Protein AF-A0A350M390-F1 (afdb_monomer)

Sequence (337 aa):
MNNKIIISNNMRAKDKMSFFAMHQIYHKIKAYKPDVDVQFHINWGHNTMGGSNVKDTEYYEAQSEENKKWSALIQEHFGHCLTDYNRDFLKNYVKKAYGYDDDGKFQTYDAIYMILLPHYLRRVLMEEYYLIYDNDILINCDFHEITDAALQHIPVLISEPANAACDKVLHPGLFSIYPNGKDIYLERNPNGVGFNGGFQGIDLAIYDDFLSTDRFVKLLGLFDYRGTFDENGNEIWGDQRFLIETQQQSFFGLMNVMRSRLTPHILSPMDYFVVPNFGKIDHPKHGKLDREDGVDGWGLALKSKITHFIGHTQGKGKPQIFQERMNMYLKEHGFLE

Nearest PDB structures (foldseek):
  8rf9-assembly1_A  TM=5.006E-01  e=6.943E-01  Agrobacterium tumefaciens
  8rf0-assembly1_A  TM=4.300E-01  e=4.350E-01  Agrobacterium tumefaciens
  3wrw-assembly2_D  TM=3.251E-01  e=6.549E-01  Solanum lycopersicum
  3wrx-assembly2_B  TM=3.421E-01  e=1.988E+00  Solanum lycopersicum
  3p0j-assembly3_C  TM=3.839E-01  e=4.008E+00  Leishmania major

Radius of gyration: 19.48 Å; Cα contacts (8 Å, |Δi|>4): 543; chains: 1; bounding box: 48×44×45 Å

Mean predicted aligned error: 5.86 Å

Solvent-accessible surface area (backbone atoms only — not comparable to full-atom values): 18602 Å² total; per-residue (Å²): 129,62,56,55,44,42,35,40,43,70,39,65,53,63,25,65,49,44,40,51,32,53,49,56,54,50,52,37,47,40,73,75,41,69,83,50,44,66,38,40,44,36,31,46,41,77,83,73,84,62,103,62,94,70,63,92,69,58,67,77,73,65,51,53,73,66,36,52,52,27,36,49,50,40,47,72,76,35,50,91,37,49,46,84,42,41,67,65,57,54,52,48,46,44,32,74,77,50,73,49,78,65,89,64,42,63,73,44,27,63,62,52,54,62,56,50,49,54,45,45,36,30,74,74,69,60,44,59,40,36,34,37,59,47,54,61,49,48,75,72,57,72,53,58,74,60,49,56,30,49,43,67,49,31,1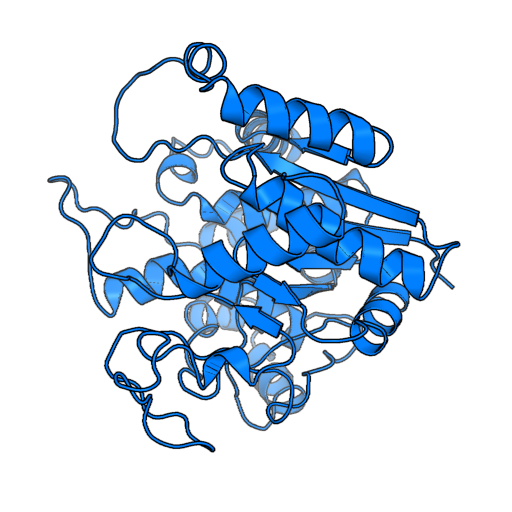9,33,39,31,32,17,79,73,39,45,62,50,19,45,68,40,46,70,59,52,34,69,76,32,78,63,35,62,60,43,32,41,72,70,36,72,82,56,69,8,30,47,63,53,43,32,34,42,31,36,58,54,42,64,79,37,71,50,54,74,37,34,53,50,58,59,68,64,60,71,48,63,44,60,43,50,99,84,68,48,76,53,66,64,70,67,29,52,54,51,72,25,39,58,21,6,49,53,46,45,35,37,51,51,46,29,93,42,80,50,47,67,46,56,70,86,47,27,30,40,53,64,49,73,86,79,56,55,39,87,89,77,43,68,56,48,62,81,65,84,49,76,32,42,61,67,31,66,65,20,35,42,25,51,77,46,50,78,55,93,57,103,62,78,59,66,66,57,55,50,51,52,50,52,53,36,35,78,73,68,79,42,135

Secondary structure (DSSP, 8-state):
---EEEEEEEES-SSHHHHHHHHHHHHHHHHH-TT-EEEEEEEE-----S-----TTSTTTT--HHHHHHHHHHHHHHTTTEEEE-HHHHHHHHHHHH----TTHHHH-GGGHHHHHHHHHHHTS---EEEEE-TTEEE-S--HHHHHHHHTT--EEEE-TT-TTTT-TTHHHHHHH-TTHHHHHHHH-TT---EEEEEEEEEGGGGGGG-SHHHHHHHHTTS----SB-TTSPBP-THHHHHHHTHHHHHHHHHHHHH-SS--EE--TTTSB-----SS-EETTTEE--TTSSSTT-TTGGGSSEEE-----SSSS--HHHHHHHHHHHHHTTS--

pLDDT: mean 87.7, std 15.2, range [31.83, 98.56]

Foldseek 3Di:
DQQEAEAEDEAQALALLVLLQVCQVVCLLCVQPVRRHYAYEYEHEHDPPDPDPPPPPCVVVPDDVRSVLSNVVCCVPCVVRYDYHYPVNLQVVCCVQQVDHCVCLCVQAVCVVVVSSLLCCCQPVVDFKHKAAASLKDQQDSCPVVSVCSSVLAKAFFFAQQCLCLQPLLVVLVCVVVVCLVVLLCVLVVVSTATDPRTMMAGSQLCVQCSHNVNVVSVVVSADSHHQADPVRHGNDDPVNSSRPRHSSNSRRSSSSRPHPHRHDYPDNQAGHEHAPQPFTARPPPGDQDCVPVQRSCVVLVSHSMRHQHYPDVDDDGGPVSVVVSQVVCVVVPNHD

Structure (mmCIF, N/CA/C/O backbone):
data_AF-A0A350M390-F1
#
_entry.id   AF-A0A350M390-F1
#
loop_
_atom_site.group_PDB
_atom_site.id
_atom_site.type_symbol
_atom_site.label_atom_id
_atom_site.label_alt_id
_atom_site.label_comp_id
_atom_s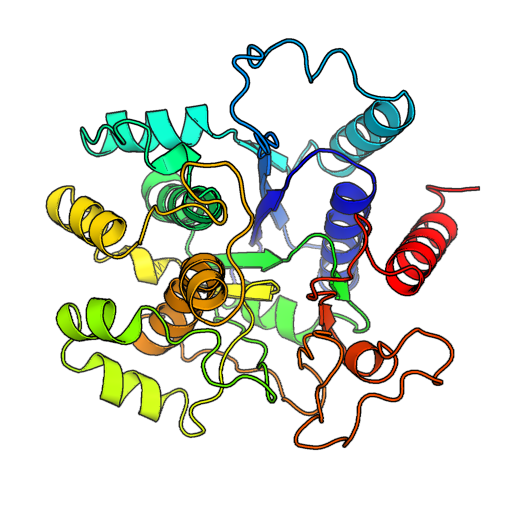ite.label_asym_id
_atom_site.label_entity_id
_atom_site.label_seq_id
_atom_site.pdbx_PDB_ins_code
_atom_site.Cartn_x
_atom_site.Cartn_y
_atom_site.Cartn_z
_atom_site.occupancy
_atom_site.B_iso_or_equiv
_atom_site.auth_seq_id
_atom_site.auth_comp_id
_atom_site.auth_asym_id
_atom_site.auth_atom_id
_atom_site.pdbx_PDB_model_num
ATOM 1 N N . MET A 1 1 ? -8.533 -19.760 12.288 1.00 59.09 1 MET A N 1
ATOM 2 C CA . MET A 1 1 ? -8.448 -18.669 11.294 1.00 59.09 1 MET A CA 1
ATOM 3 C C . MET A 1 1 ? -7.729 -17.516 11.952 1.00 59.09 1 MET A C 1
ATOM 5 O O . MET A 1 1 ? -7.923 -17.336 13.151 1.00 59.09 1 MET A O 1
ATOM 9 N N . ASN A 1 2 ? -6.876 -16.805 11.215 1.00 75.19 2 ASN A N 1
ATOM 10 C CA . ASN A 1 2 ? -6.273 -15.594 11.753 1.00 75.19 2 ASN A CA 1
ATOM 11 C C . ASN A 1 2 ? -7.390 -14.561 11.954 1.00 75.19 2 ASN A C 1
ATOM 13 O O . ASN A 1 2 ? -8.275 -14.461 11.108 1.00 75.19 2 ASN A O 1
ATOM 17 N N . ASN A 1 3 ? -7.404 -13.869 13.089 1.00 91.62 3 ASN A N 1
ATOM 18 C CA . ASN A 1 3 ? -8.472 -12.920 13.431 1.00 91.62 3 ASN A CA 1
ATOM 19 C C . ASN A 1 3 ? -7.950 -11.479 13.473 1.00 91.62 3 ASN A C 1
ATOM 21 O O . ASN A 1 3 ? -8.468 -10.645 14.207 1.00 91.62 3 ASN A O 1
ATOM 25 N N . LYS A 1 4 ? -6.873 -11.217 12.729 1.00 97.12 4 LYS A N 1
AT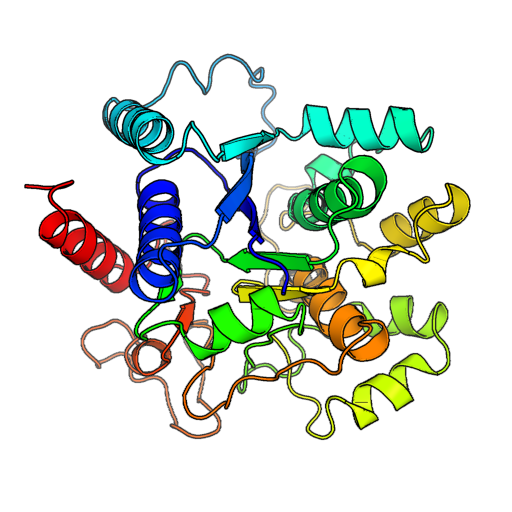OM 26 C CA . LYS A 1 4 ? -6.148 -9.953 12.728 1.00 97.12 4 LYS A CA 1
ATOM 27 C C . LYS A 1 4 ? -5.875 -9.514 11.294 1.00 97.12 4 LYS A C 1
ATOM 29 O O . LYS A 1 4 ? -5.435 -10.329 10.486 1.00 97.12 4 LYS A O 1
ATOM 34 N N . ILE A 1 5 ? -6.105 -8.240 10.997 1.00 98.19 5 ILE A N 1
ATOM 35 C CA . ILE A 1 5 ? -5.723 -7.591 9.742 1.00 98.19 5 ILE A CA 1
ATOM 36 C C . ILE A 1 5 ? -4.746 -6.466 10.067 1.00 98.19 5 ILE A C 1
ATOM 38 O O . ILE A 1 5 ? -5.083 -5.517 10.774 1.00 98.19 5 ILE A O 1
ATOM 42 N N . ILE A 1 6 ? -3.538 -6.577 9.517 1.00 98.50 6 ILE A N 1
ATOM 43 C CA . ILE A 1 6 ? -2.532 -5.520 9.565 1.00 98.50 6 ILE A CA 1
ATOM 44 C C . ILE A 1 6 ? -2.732 -4.606 8.362 1.00 98.50 6 ILE A C 1
ATOM 46 O O . ILE A 1 6 ? -2.796 -5.062 7.220 1.00 98.50 6 ILE A O 1
ATOM 50 N N . ILE A 1 7 ? -2.802 -3.308 8.617 1.00 98.06 7 ILE A N 1
ATOM 51 C CA . ILE A 1 7 ? -2.875 -2.269 7.601 1.00 98.06 7 ILE A CA 1
ATOM 52 C C . ILE A 1 7 ? -1.653 -1.376 7.779 1.00 98.06 7 ILE A C 1
ATOM 54 O O . ILE A 1 7 ? -1.407 -0.872 8.872 1.00 98.06 7 ILE A O 1
ATOM 58 N N . SER A 1 8 ? -0.872 -1.170 6.722 1.00 96.25 8 SER A N 1
ATOM 59 C CA . SER A 1 8 ? 0.342 -0.358 6.803 1.00 96.25 8 SER A CA 1
ATOM 60 C C . SER A 1 8 ? 0.509 0.521 5.578 1.00 96.25 8 SER A C 1
ATOM 62 O O . SER A 1 8 ? 0.282 0.081 4.453 1.00 96.25 8 SER A O 1
ATOM 64 N N . ASN A 1 9 ? 0.896 1.778 5.799 1.00 91.25 9 ASN A N 1
ATOM 65 C CA . ASN A 1 9 ? 1.223 2.701 4.721 1.00 91.25 9 ASN A CA 1
ATOM 66 C C . ASN A 1 9 ? 2.199 3.801 5.187 1.00 91.25 9 ASN A C 1
ATOM 68 O O . ASN A 1 9 ? 2.434 3.985 6.384 1.00 91.25 9 ASN A O 1
ATOM 72 N N . ASN A 1 10 ? 2.752 4.543 4.230 1.00 90.19 10 ASN A N 1
ATOM 73 C CA . ASN A 1 10 ? 3.442 5.808 4.441 1.00 90.19 10 ASN A CA 1
ATOM 74 C C . ASN A 1 10 ? 2.466 6.965 4.160 1.00 90.19 10 ASN A C 1
ATOM 76 O O . ASN A 1 10 ? 2.087 7.199 3.014 1.00 90.19 10 ASN A O 1
ATOM 80 N N . MET A 1 11 ? 2.044 7.685 5.199 1.00 88.88 11 MET A N 1
ATOM 81 C CA . MET A 1 11 ? 1.113 8.812 5.091 1.00 88.88 11 MET A CA 1
ATOM 82 C C . MET A 1 11 ? 1.832 10.126 5.376 1.00 88.88 11 MET A C 1
ATOM 84 O O . MET A 1 11 ? 2.630 10.215 6.299 1.00 88.88 11 MET A O 1
ATOM 88 N N . ARG A 1 12 ? 1.526 11.184 4.621 1.00 81.88 12 ARG A N 1
ATOM 89 C CA . ARG A 1 12 ? 2.238 12.471 4.746 1.00 81.88 12 ARG A CA 1
ATOM 90 C C . ARG A 1 12 ? 2.016 13.169 6.092 1.00 81.88 12 ARG A C 1
ATOM 92 O O . ARG A 1 12 ? 2.913 13.815 6.619 1.00 81.88 12 ARG A O 1
ATOM 99 N N . ALA A 1 13 ? 0.801 13.100 6.624 1.00 86.00 13 ALA A N 1
ATOM 100 C CA . ALA A 1 13 ? 0.437 13.780 7.861 1.00 86.00 13 ALA A CA 1
ATOM 101 C C . ALA A 1 13 ? -0.813 13.161 8.489 1.00 86.00 13 ALA A C 1
ATOM 103 O O . ALA A 1 13 ? -1.636 12.556 7.797 1.00 86.00 13 ALA A O 1
ATOM 104 N N . LYS A 1 14 ? -0.979 13.384 9.796 1.00 90.50 14 LYS A N 1
ATOM 105 C CA . LYS A 1 14 ? -2.226 13.134 10.528 1.00 90.50 14 LYS A CA 1
ATOM 106 C C . LYS A 1 14 ? -3.249 14.230 10.195 1.00 90.50 14 LYS A C 1
ATOM 108 O O . LYS A 1 14 ? -3.461 15.150 10.977 1.00 90.50 14 LYS A O 1
ATOM 113 N N . ASP A 1 15 ? -3.820 14.161 8.999 1.00 90.19 15 ASP A N 1
ATOM 114 C CA . ASP A 1 15 ? -4.763 15.143 8.461 1.00 90.19 15 ASP A CA 1
ATOM 115 C C . ASP A 1 15 ? -6.140 14.523 8.160 1.00 90.19 15 ASP A C 1
ATOM 117 O O . ASP A 1 15 ? -6.401 13.345 8.421 1.00 90.19 15 ASP A O 1
ATOM 121 N N . LYS A 1 16 ? -7.035 15.340 7.600 1.00 92.62 16 LYS A N 1
ATOM 122 C CA . LYS A 1 16 ? -8.389 14.947 7.195 1.00 92.62 16 LYS A CA 1
ATOM 123 C C . LYS A 1 16 ? -8.425 13.734 6.274 1.00 92.62 16 LYS A C 1
ATOM 125 O O . LYS A 1 16 ? -9.294 12.879 6.416 1.00 92.62 16 LYS A O 1
ATOM 130 N N . MET A 1 17 ? -7.511 13.690 5.310 1.00 91.81 17 MET A N 1
ATOM 131 C CA . MET A 1 17 ? -7.476 12.670 4.271 1.00 91.81 17 MET A CA 1
ATOM 132 C C . MET A 1 17 ? -6.988 11.346 4.860 1.00 91.81 17 MET A C 1
ATOM 134 O O . MET A 1 17 ? -7.597 10.307 4.617 1.00 91.81 17 MET A O 1
ATOM 138 N N . SER A 1 18 ? -5.969 11.388 5.721 1.00 93.75 18 SER A N 1
ATOM 139 C CA . SER A 1 18 ? -5.522 10.222 6.489 1.00 93.75 18 SER A CA 1
ATOM 140 C C . SER A 1 18 ? -6.619 9.694 7.422 1.00 93.75 18 SER A C 1
ATOM 142 O O . SER A 1 18 ? -6.882 8.492 7.422 1.00 93.75 18 SER A O 1
ATOM 144 N N . PHE A 1 19 ? -7.325 10.574 8.149 1.00 96.69 19 PHE A N 1
ATOM 145 C CA . PHE A 1 19 ? -8.464 10.175 8.987 1.00 96.69 19 PHE A CA 1
ATOM 146 C C . PHE A 1 19 ? -9.575 9.517 8.162 1.00 96.69 19 PHE A C 1
ATOM 148 O O . PHE A 1 19 ? -10.009 8.416 8.491 1.00 96.69 19 PHE A O 1
ATOM 155 N N . PHE A 1 20 ? -10.005 10.162 7.071 1.00 97.38 20 PHE A N 1
ATOM 156 C CA . PHE A 1 20 ? -11.013 9.628 6.155 1.00 97.38 20 PHE A CA 1
ATOM 157 C C . PHE A 1 20 ? -10.647 8.221 5.679 1.00 97.38 20 PHE A C 1
ATOM 159 O O . PHE A 1 20 ? -11.457 7.296 5.776 1.00 97.38 20 PHE A O 1
ATOM 166 N N . ALA A 1 21 ? -9.413 8.055 5.207 1.00 96.31 21 ALA A N 1
ATOM 167 C CA . ALA A 1 21 ? -8.948 6.806 4.643 1.00 96.31 21 ALA A CA 1
ATOM 168 C C . ALA A 1 21 ? -8.923 5.691 5.713 1.00 96.31 21 ALA A C 1
ATOM 170 O O . ALA A 1 21 ? -9.447 4.602 5.472 1.00 96.31 21 ALA A O 1
ATOM 171 N N . MET A 1 22 ? -8.377 5.965 6.909 1.00 97.81 22 MET A N 1
ATOM 172 C CA . MET A 1 22 ? -8.389 5.033 8.053 1.00 97.81 22 MET A CA 1
ATOM 173 C C . MET A 1 22 ? -9.812 4.672 8.495 1.00 97.81 22 MET A C 1
ATOM 175 O O . MET A 1 22 ? -10.125 3.496 8.679 1.00 97.81 22 MET A O 1
ATOM 179 N N . HIS A 1 23 ? -10.699 5.661 8.603 1.00 98.06 23 HIS A N 1
ATOM 180 C CA . HIS A 1 23 ? -12.083 5.451 9.019 1.00 98.06 23 HIS A CA 1
ATOM 181 C C . HIS A 1 23 ? -12.853 4.583 8.024 1.00 98.06 23 HIS A C 1
ATOM 183 O O . HIS A 1 23 ? -13.513 3.626 8.421 1.00 98.06 23 HIS A O 1
ATOM 189 N N . GLN A 1 24 ? -12.750 4.874 6.725 1.00 97.75 24 GLN A N 1
ATOM 190 C CA . GLN A 1 24 ? -13.415 4.109 5.667 1.00 97.75 24 GLN A CA 1
ATOM 191 C C . GLN A 1 24 ? -13.043 2.628 5.690 1.00 97.75 24 GLN A C 1
ATOM 193 O O . GLN A 1 24 ? -13.933 1.777 5.638 1.00 97.75 24 GLN A O 1
ATOM 198 N N . ILE A 1 25 ? -11.751 2.309 5.772 1.00 97.56 25 ILE A N 1
ATOM 199 C CA . ILE A 1 25 ? -11.312 0.914 5.730 1.00 97.56 25 ILE A CA 1
ATOM 200 C C . ILE A 1 25 ? -11.647 0.175 7.030 1.00 97.56 25 ILE A C 1
ATOM 202 O O . ILE A 1 25 ? -12.171 -0.938 6.978 1.00 97.56 25 ILE A O 1
ATOM 206 N N . TYR A 1 26 ? -11.447 0.822 8.185 1.00 98.00 26 TYR A N 1
ATOM 207 C CA . TYR A 1 26 ? -11.780 0.253 9.490 1.00 98.00 26 TYR A CA 1
ATOM 208 C C . TYR A 1 26 ? -13.268 -0.087 9.580 1.00 98.00 26 TYR A C 1
ATOM 210 O O . TYR A 1 26 ? -13.630 -1.225 9.873 1.00 98.00 26 TYR A O 1
ATOM 218 N N . HIS A 1 27 ? -14.145 0.870 9.262 1.00 97.62 27 HIS A N 1
ATOM 219 C CA . HIS A 1 27 ? -15.586 0.663 9.378 1.00 97.62 27 HIS A CA 1
ATOM 220 C C . HIS A 1 27 ? -16.110 -0.409 8.427 1.00 97.62 27 HIS A C 1
ATOM 222 O O . HIS A 1 27 ? -16.980 -1.179 8.822 1.00 97.62 27 HIS A O 1
ATOM 228 N N . LYS A 1 28 ? -15.567 -0.519 7.210 1.00 97.88 28 LYS A N 1
ATOM 229 C CA . LYS A 1 28 ? -15.973 -1.582 6.278 1.00 97.88 28 LYS A CA 1
ATOM 230 C C . LYS A 1 28 ? -15.581 -2.969 6.778 1.00 97.88 28 LYS A C 1
ATOM 232 O O . LYS A 1 28 ? -16.419 -3.866 6.774 1.00 97.88 28 LYS A O 1
ATOM 237 N N . ILE A 1 29 ? -14.357 -3.127 7.287 1.00 98.19 29 ILE A N 1
ATOM 238 C CA . ILE A 1 29 ? -13.918 -4.394 7.888 1.00 98.19 29 ILE A CA 1
ATOM 239 C C . ILE A 1 29 ? -14.796 -4.739 9.096 1.00 98.19 29 ILE A C 1
ATOM 241 O O . ILE A 1 29 ? -15.323 -5.847 9.176 1.00 98.19 29 ILE A O 1
ATOM 245 N N . LYS A 1 30 ? -15.002 -3.792 10.020 1.00 97.81 30 LYS A N 1
ATOM 246 C CA . LYS A 1 30 ? -15.758 -4.035 11.258 1.00 97.81 30 LYS A CA 1
ATOM 247 C C . LYS A 1 30 ? -17.253 -4.242 11.024 1.00 97.81 30 LYS A C 1
ATOM 249 O O . LYS A 1 30 ? -17.863 -4.992 11.778 1.00 97.81 30 LYS A O 1
ATOM 254 N N . ALA A 1 31 ? -17.835 -3.637 9.989 1.00 97.81 31 ALA A N 1
ATOM 255 C CA . ALA A 1 31 ? -19.226 -3.882 9.610 1.00 97.81 31 ALA A CA 1
ATOM 256 C C . ALA A 1 31 ? -19.449 -5.329 9.142 1.00 97.81 31 ALA A C 1
ATOM 258 O O . ALA A 1 31 ? -20.489 -5.912 9.438 1.00 97.81 31 ALA A O 1
ATOM 259 N N . TYR A 1 32 ? -18.471 -5.921 8.449 1.00 98.06 32 TYR A N 1
ATOM 260 C CA . TYR A 1 32 ? -18.551 -7.301 7.968 1.00 98.06 32 TYR A CA 1
ATOM 261 C C . TYR A 1 32 ? -18.102 -8.335 9.011 1.00 98.06 32 TYR A C 1
ATOM 263 O O . TYR A 1 32 ? -18.751 -9.366 9.200 1.00 98.06 32 TYR A O 1
ATOM 271 N N . LYS A 1 33 ? -16.988 -8.069 9.700 1.00 97.50 33 LYS A N 1
ATOM 272 C CA . LYS A 1 33 ? -16.379 -8.950 10.705 1.00 97.50 33 LYS A CA 1
ATOM 273 C C . LYS A 1 33 ? -16.112 -8.165 11.998 1.00 97.50 33 LYS A C 1
ATOM 275 O O . LYS A 1 33 ? -14.977 -7.741 12.236 1.00 97.50 33 LYS A O 1
ATOM 280 N N . PRO A 1 34 ? -17.127 -7.988 12.865 1.00 97.12 34 PRO A N 1
ATOM 281 C CA . PRO A 1 34 ? -16.992 -7.204 14.094 1.00 97.12 34 PRO A 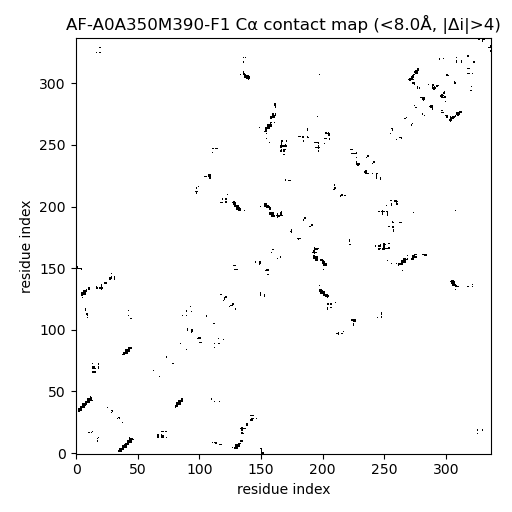CA 1
ATOM 282 C C . PRO A 1 34 ? -15.909 -7.716 15.043 1.00 97.12 34 PRO A C 1
ATOM 284 O O . PRO A 1 34 ? -15.324 -6.919 15.770 1.00 97.12 34 PRO A O 1
ATOM 287 N N . ASP A 1 35 ? -15.596 -9.010 15.013 1.00 97.00 35 ASP A N 1
ATOM 288 C CA . ASP A 1 35 ? -14.619 -9.617 15.922 1.00 97.00 35 ASP A CA 1
ATOM 289 C C . ASP A 1 35 ? -13.170 -9.531 15.423 1.00 97.00 35 ASP A C 1
ATOM 291 O O . ASP A 1 35 ? -12.257 -9.865 16.175 1.00 97.00 35 ASP A O 1
ATOM 295 N N . VAL A 1 36 ? -12.932 -9.075 14.187 1.00 97.81 36 VAL A N 1
ATOM 296 C CA . VAL A 1 36 ? -11.572 -8.947 13.640 1.00 97.81 36 VAL A CA 1
ATOM 297 C C . VAL A 1 36 ? -10.831 -7.803 14.325 1.00 97.81 36 VAL A C 1
ATOM 299 O O . VAL A 1 36 ? -11.343 -6.682 14.443 1.00 97.81 36 VAL A O 1
ATOM 302 N N . ASP A 1 37 ? -9.610 -8.096 14.761 1.00 97.94 37 ASP A N 1
ATOM 303 C CA . ASP A 1 37 ? -8.641 -7.114 15.232 1.00 97.94 37 ASP A CA 1
ATOM 304 C C . ASP A 1 37 ? -8.009 -6.405 14.028 1.00 97.94 37 ASP A C 1
ATOM 306 O O . ASP A 1 37 ? -7.477 -7.047 13.124 1.00 97.94 37 ASP A O 1
ATOM 310 N N . VAL A 1 38 ? -8.090 -5.080 13.983 1.00 98.44 38 VAL A N 1
ATOM 311 C CA . VAL A 1 38 ? -7.516 -4.276 12.897 1.00 98.44 38 VAL A CA 1
ATOM 312 C C . VAL A 1 38 ? -6.414 -3.438 13.502 1.00 98.44 38 VAL A C 1
ATOM 314 O O . VAL A 1 38 ? -6.694 -2.663 14.408 1.00 98.44 38 VAL A O 1
ATOM 317 N N . GLN A 1 39 ? -5.192 -3.568 12.991 1.00 98.44 39 GLN A N 1
ATOM 318 C CA . GLN A 1 39 ? -4.036 -2.819 13.479 1.00 98.44 39 GLN A CA 1
ATOM 319 C C . GLN A 1 39 ? -3.453 -1.957 12.366 1.00 98.44 39 GLN A C 1
ATOM 321 O O . GLN A 1 39 ? -3.165 -2.442 11.271 1.00 98.44 39 GLN A O 1
ATOM 326 N N . PHE A 1 40 ? -3.256 -0.677 12.658 1.00 98.50 40 PHE A N 1
ATOM 327 C CA . PHE A 1 40 ? -2.632 0.287 11.768 1.00 98.50 40 PHE A CA 1
ATOM 328 C C . PHE A 1 40 ? -1.157 0.469 12.127 1.00 98.50 40 PHE A C 1
ATOM 330 O O . PHE A 1 40 ? -0.818 0.808 13.257 1.00 98.50 40 PHE A O 1
ATOM 337 N N . HIS A 1 41 ? -0.278 0.307 11.144 1.00 98.06 41 HIS A N 1
ATOM 338 C CA . HIS A 1 41 ? 1.157 0.563 11.242 1.00 98.06 41 HIS A CA 1
ATOM 339 C C . HIS A 1 41 ? 1.526 1.652 10.242 1.00 98.06 41 HIS A C 1
ATOM 341 O O . HIS A 1 41 ? 1.766 1.364 9.067 1.00 98.06 41 HIS A O 1
ATOM 347 N N . ILE A 1 42 ? 1.533 2.909 10.682 1.00 96.50 42 ILE A N 1
ATOM 348 C CA . ILE A 1 42 ? 1.654 4.052 9.772 1.00 96.50 42 ILE A CA 1
ATOM 349 C C . ILE A 1 42 ? 2.993 4.748 9.970 1.00 96.50 42 ILE A C 1
ATOM 351 O O . ILE A 1 42 ? 3.304 5.217 11.063 1.00 96.50 42 ILE A O 1
ATOM 355 N N . ASN A 1 43 ? 3.778 4.840 8.898 1.00 94.12 43 ASN A N 1
ATOM 356 C CA . ASN A 1 43 ? 4.907 5.759 8.851 1.00 94.12 43 ASN A CA 1
ATOM 357 C C . ASN A 1 43 ? 4.399 7.145 8.470 1.00 94.12 43 ASN A C 1
ATOM 359 O O . ASN A 1 43 ? 3.868 7.325 7.376 1.00 94.12 43 ASN A O 1
ATOM 363 N N . TRP A 1 44 ? 4.575 8.122 9.352 1.00 90.06 44 TRP A N 1
ATOM 364 C CA . TRP A 1 44 ? 4.220 9.505 9.059 1.00 90.06 44 TRP A CA 1
ATOM 365 C C . TRP A 1 44 ? 5.407 10.196 8.383 1.00 90.06 44 TRP A C 1
ATOM 367 O O . TRP A 1 44 ? 6.432 10.485 9.006 1.00 90.06 44 TRP A O 1
ATOM 377 N N . GLY A 1 45 ? 5.297 10.390 7.071 1.00 71.44 45 GLY A N 1
ATOM 378 C CA . GLY A 1 45 ? 6.326 10.978 6.227 1.00 71.44 45 GLY A CA 1
ATOM 379 C C . GLY A 1 45 ? 6.265 12.499 6.241 1.00 71.44 45 GLY A C 1
ATOM 380 O O . GLY A 1 45 ? 5.408 13.086 5.592 1.00 71.44 45 GLY A O 1
ATOM 381 N N . HIS A 1 46 ? 7.210 13.171 6.897 1.00 56.44 46 HIS A N 1
ATOM 382 C CA . HIS A 1 46 ? 7.343 14.616 6.718 1.00 56.44 46 HIS A CA 1
ATOM 383 C C . HIS A 1 46 ? 7.719 14.953 5.266 1.00 56.44 46 HIS A C 1
ATOM 385 O O . HIS A 1 46 ? 8.731 14.497 4.731 1.00 56.44 46 HIS A O 1
ATOM 391 N N . ASN A 1 47 ? 6.897 15.783 4.622 1.00 43.34 47 ASN A N 1
ATOM 392 C CA . ASN A 1 47 ? 7.190 16.410 3.336 1.00 43.34 47 ASN A CA 1
ATOM 393 C C . ASN A 1 47 ? 8.465 17.266 3.441 1.00 43.34 47 ASN A C 1
ATOM 395 O O . ASN A 1 47 ? 8.404 18.448 3.761 1.00 43.34 47 ASN A O 1
ATOM 399 N N . THR A 1 48 ? 9.611 16.710 3.072 1.00 36.12 48 THR A N 1
ATOM 400 C CA . THR A 1 48 ? 10.731 17.485 2.532 1.00 36.12 48 THR A CA 1
ATOM 401 C C . THR A 1 48 ? 10.541 17.591 1.021 1.00 36.12 48 THR A C 1
ATOM 403 O O . THR A 1 48 ? 11.319 17.047 0.245 1.00 36.12 48 THR A O 1
ATOM 406 N N . MET A 1 49 ? 9.470 18.256 0.574 1.00 31.83 49 MET A N 1
ATOM 407 C CA . MET A 1 49 ? 9.479 18.801 -0.784 1.00 31.83 49 MET A CA 1
ATOM 408 C C . MET A 1 49 ? 10.240 20.124 -0.729 1.00 31.83 49 MET A C 1
ATOM 410 O O . MET A 1 49 ? 9.678 21.159 -0.387 1.00 31.83 49 MET A O 1
ATOM 414 N N . GLY A 1 50 ? 11.538 20.047 -1.028 1.00 32.28 50 GLY A N 1
ATOM 415 C CA . GLY A 1 50 ? 12.457 21.179 -1.119 1.00 32.28 50 GLY A CA 1
ATOM 416 C C . GLY A 1 50 ? 13.558 21.109 -0.065 1.00 32.28 50 GLY A C 1
ATOM 417 O O . GLY A 1 50 ? 13.277 21.146 1.130 1.00 32.28 50 GLY A O 1
ATOM 418 N N . GLY A 1 51 ? 14.811 21.013 -0.518 1.00 32.31 51 GLY A N 1
ATOM 419 C CA . GLY A 1 51 ? 16.024 21.012 0.302 1.00 32.31 51 GLY A CA 1
ATOM 420 C C . GLY A 1 51 ? 16.179 22.257 1.177 1.00 32.31 51 GLY A C 1
ATOM 421 O O . GLY A 1 51 ? 16.955 23.156 0.869 1.00 32.31 51 GLY A O 1
ATOM 422 N N . SER A 1 52 ? 15.467 22.295 2.297 1.00 34.78 52 SER A N 1
ATOM 423 C CA . SER A 1 52 ? 15.654 23.288 3.344 1.00 34.78 52 SER A CA 1
ATOM 424 C C . SER A 1 52 ? 15.848 22.583 4.679 1.00 34.78 52 SER A C 1
ATOM 426 O O . SER A 1 52 ? 15.076 21.708 5.060 1.00 34.78 52 SER A O 1
ATOM 428 N N . ASN A 1 53 ? 16.924 22.974 5.362 1.00 35.25 53 ASN A N 1
ATOM 429 C CA . ASN A 1 53 ? 17.326 22.571 6.708 1.00 35.25 53 ASN A CA 1
ATOM 430 C C . ASN A 1 53 ? 16.333 23.068 7.779 1.00 35.25 53 ASN A C 1
ATOM 432 O O . ASN A 1 53 ? 16.733 23.728 8.739 1.00 35.25 53 ASN A O 1
ATOM 436 N N . VAL A 1 54 ? 15.037 22.814 7.614 1.00 38.50 54 VAL A N 1
ATOM 437 C CA . VAL A 1 54 ? 14.062 23.072 8.670 1.00 38.50 54 VAL A CA 1
ATOM 438 C C . VAL A 1 54 ? 14.095 21.858 9.583 1.00 38.50 54 VAL A C 1
ATOM 440 O O . VAL A 1 54 ? 13.712 20.759 9.191 1.00 38.50 54 VAL A O 1
ATOM 443 N N . LYS A 1 55 ? 14.648 22.064 10.779 1.00 38.47 55 LYS A N 1
ATOM 444 C CA . LYS A 1 55 ? 14.726 21.065 11.846 1.00 38.47 55 LYS A CA 1
ATOM 445 C C . LYS A 1 55 ? 13.352 20.428 12.060 1.00 38.47 55 LYS A C 1
ATOM 447 O O . LYS A 1 55 ? 12.355 21.143 12.156 1.00 38.47 55 LYS A O 1
ATOM 452 N N . ASP A 1 56 ? 13.346 19.107 12.221 1.00 45.03 56 ASP A N 1
ATOM 453 C CA . ASP A 1 56 ? 12.190 18.211 12.403 1.00 45.03 56 ASP A CA 1
ATOM 454 C C . ASP A 1 56 ? 11.193 18.606 13.519 1.00 45.03 56 ASP A C 1
ATOM 456 O O . ASP A 1 56 ? 10.153 17.974 13.688 1.00 45.03 56 ASP A O 1
ATOM 460 N N . THR A 1 57 ? 11.475 19.656 14.290 1.00 38.72 57 THR A N 1
ATOM 461 C CA . THR A 1 57 ? 10.693 20.103 15.446 1.00 38.72 57 THR A CA 1
ATOM 462 C C . THR A 1 57 ? 9.666 21.204 15.149 1.00 38.72 57 THR A C 1
ATOM 464 O O . THR A 1 57 ? 8.664 21.267 15.850 1.00 38.72 57 THR A O 1
ATOM 467 N N . GLU A 1 58 ? 9.833 22.040 14.116 1.00 38.59 58 GLU A N 1
ATOM 468 C CA . GLU A 1 58 ? 8.954 23.220 13.919 1.00 38.59 58 GLU A CA 1
ATOM 469 C C . GLU A 1 58 ? 7.659 22.929 13.125 1.00 38.59 58 GLU A C 1
ATOM 471 O O . GLU A 1 58 ? 6.686 23.676 13.222 1.00 38.59 58 GLU A O 1
ATOM 476 N N . TYR A 1 59 ? 7.572 21.820 12.378 1.00 41.72 59 TYR A N 1
ATOM 477 C CA . TYR A 1 59 ? 6.371 21.511 11.576 1.00 41.72 59 TYR A CA 1
ATOM 478 C C . TYR A 1 59 ? 5.199 20.963 12.410 1.00 41.72 59 TYR A C 1
ATOM 480 O O . TYR A 1 59 ? 4.038 21.155 12.047 1.00 41.72 59 TYR A O 1
ATOM 488 N N . TYR A 1 60 ? 5.474 20.333 13.558 1.00 44.94 60 TYR A N 1
ATOM 489 C CA . TYR A 1 60 ? 4.421 19.988 14.523 1.00 44.94 60 TYR A CA 1
ATOM 490 C C . TYR A 1 60 ? 3.823 21.232 15.196 1.00 44.94 60 TYR A C 1
ATOM 492 O O . TYR A 1 60 ? 2.668 21.197 15.620 1.00 44.94 60 TYR A O 1
ATOM 500 N N . GLU A 1 61 ? 4.562 22.342 15.244 1.00 41.09 61 GLU A N 1
ATOM 501 C CA . GLU A 1 61 ? 4.117 23.581 15.888 1.00 41.09 61 GLU A CA 1
ATOM 502 C C . GLU A 1 61 ? 3.309 24.489 14.944 1.00 41.09 61 GLU A C 1
ATOM 504 O O . GLU A 1 61 ? 2.483 25.274 15.408 1.00 41.09 61 GLU A O 1
ATOM 509 N N . ALA A 1 62 ? 3.435 24.310 13.624 1.00 42.75 62 ALA A N 1
ATOM 510 C CA . ALA A 1 62 ? 2.634 25.005 12.613 1.00 42.75 62 ALA A CA 1
ATOM 511 C C . ALA A 1 62 ? 1.485 24.142 12.051 1.00 42.75 62 ALA A C 1
ATOM 513 O O . ALA A 1 62 ? 1.136 24.237 10.872 1.00 42.75 62 ALA A O 1
ATOM 514 N N . GLN A 1 63 ? 0.873 23.282 12.871 1.00 53.06 63 GLN A N 1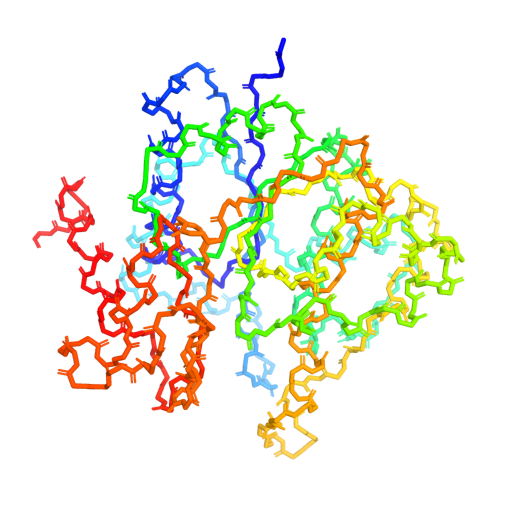
ATOM 515 C CA . GLN A 1 63 ? -0.411 22.694 12.496 1.00 53.06 63 GLN A CA 1
ATOM 516 C C . GLN A 1 63 ? -1.447 23.818 12.417 1.00 53.06 63 GLN A C 1
ATOM 518 O O . GLN A 1 63 ? -1.712 24.490 13.418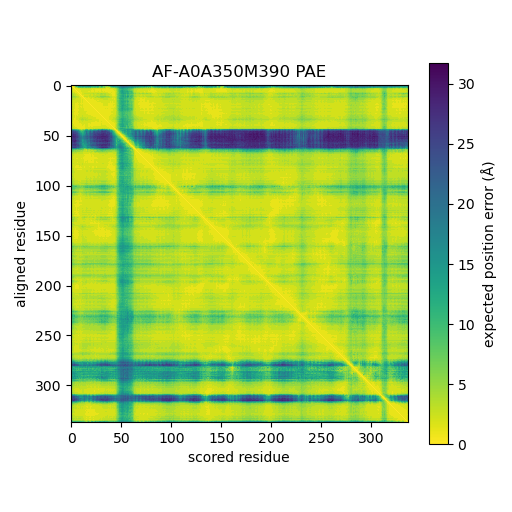 1.00 53.06 63 GLN A O 1
ATOM 523 N N . SER A 1 64 ? -2.060 24.007 11.244 1.00 69.69 64 SER A N 1
ATOM 524 C CA . SER A 1 64 ? -3.342 24.708 11.181 1.00 69.69 64 SER A CA 1
ATOM 525 C C . SER A 1 64 ? -4.269 24.095 12.239 1.00 69.69 64 SER A C 1
ATOM 527 O O . SER A 1 64 ? -4.205 22.891 12.498 1.00 69.69 64 SER A O 1
ATOM 529 N N . GLU A 1 65 ? -5.124 24.897 12.871 1.00 76.62 65 GLU A N 1
ATOM 530 C CA . GLU A 1 65 ? -6.091 24.385 13.859 1.00 76.62 65 GLU A CA 1
ATOM 531 C C . GLU A 1 65 ? -6.915 23.205 13.305 1.00 76.62 65 GLU A C 1
ATOM 533 O O . GLU A 1 65 ? -7.278 22.280 14.030 1.00 76.62 65 GLU A O 1
ATOM 538 N N . GLU A 1 66 ? -7.114 23.168 11.985 1.00 79.00 66 GLU A N 1
ATOM 539 C CA . GLU A 1 66 ? -7.711 22.039 11.279 1.00 79.00 66 GLU A CA 1
ATOM 540 C C . GLU A 1 66 ? -6.893 20.738 11.396 1.00 79.00 66 GLU A C 1
ATOM 542 O O . GLU A 1 66 ? -7.461 19.690 11.700 1.00 79.00 66 GLU A O 1
ATOM 547 N N . ASN A 1 67 ? -5.570 20.768 11.218 1.00 81.19 67 ASN A N 1
ATOM 548 C CA . ASN A 1 67 ? -4.737 19.568 11.360 1.00 81.19 67 ASN A CA 1
ATOM 549 C C . ASN A 1 67 ? -4.715 19.051 12.805 1.00 81.19 67 ASN A C 1
ATOM 551 O O . ASN A 1 67 ? -4.758 17.838 13.012 1.00 81.19 67 ASN A O 1
ATOM 555 N N . LYS A 1 68 ? -4.738 19.948 13.802 1.00 86.25 68 LYS A N 1
ATOM 556 C CA . LYS A 1 68 ? -4.855 19.551 15.217 1.00 86.25 68 LYS A CA 1
ATOM 557 C C . LYS A 1 68 ? -6.154 18.791 15.472 1.00 86.25 68 LYS A C 1
ATOM 559 O O . LYS A 1 68 ? -6.125 17.743 16.116 1.00 86.25 68 LYS A O 1
ATOM 564 N N . LYS A 1 69 ? -7.275 19.275 14.916 1.00 92.81 69 LYS A N 1
ATOM 565 C CA . LYS A 1 69 ? -8.579 18.597 14.993 1.00 92.81 69 LYS A CA 1
ATOM 566 C C . LYS A 1 69 ? -8.495 17.168 14.447 1.00 92.81 69 LYS A C 1
ATOM 568 O O . LYS A 1 69 ? -8.893 16.231 15.132 1.00 92.81 69 LYS A O 1
ATOM 573 N N . TRP A 1 70 ? -7.978 16.982 13.233 1.00 93.75 70 TRP A N 1
ATOM 574 C CA . TRP A 1 70 ? -7.923 15.651 12.612 1.00 93.75 70 TRP A CA 1
ATOM 575 C C . TRP A 1 70 ? -6.930 14.714 13.294 1.00 93.75 70 TRP A C 1
ATOM 577 O O . TRP A 1 70 ? -7.237 13.540 13.486 1.00 93.75 70 TRP A O 1
ATOM 587 N N . SER A 1 71 ? -5.779 15.226 13.731 1.00 92.75 71 SER A N 1
ATOM 588 C CA . SER A 1 71 ? -4.827 14.445 14.522 1.00 92.75 71 SER A CA 1
ATOM 589 C C . SER A 1 71 ? -5.439 13.972 15.844 1.00 92.75 71 SER A C 1
ATOM 591 O O . SER A 1 71 ? -5.201 12.832 16.244 1.00 92.75 71 SER A O 1
ATOM 593 N N . ALA A 1 72 ? -6.239 14.811 16.513 1.00 94.25 72 ALA A N 1
ATOM 594 C CA . ALA A 1 72 ? -6.962 14.419 17.720 1.00 94.25 72 ALA A CA 1
ATOM 595 C C . ALA A 1 72 ? -8.000 13.323 17.428 1.00 94.25 72 ALA A C 1
ATOM 597 O O . ALA A 1 72 ? -8.025 12.322 18.137 1.00 94.25 72 ALA A O 1
ATOM 598 N N . LEU A 1 73 ? -8.772 13.451 16.343 1.00 97.19 73 LEU A N 1
ATOM 599 C CA . LEU A 1 73 ? -9.741 12.429 15.925 1.00 97.19 73 LEU A CA 1
ATOM 600 C C . LEU A 1 73 ? -9.077 11.089 15.576 1.00 97.19 73 LEU A C 1
ATOM 602 O O . LEU A 1 73 ? -9.589 10.036 15.946 1.00 97.19 73 LEU A O 1
ATOM 606 N N . ILE A 1 74 ? -7.918 11.099 14.908 1.00 96.88 74 ILE A N 1
ATOM 607 C CA . ILE A 1 74 ? -7.148 9.870 14.649 1.00 96.88 74 ILE A CA 1
ATOM 608 C C . ILE A 1 74 ? -6.756 9.202 15.970 1.00 96.88 74 ILE A C 1
ATOM 610 O O . ILE A 1 74 ? -6.923 7.993 16.119 1.00 96.88 74 ILE A O 1
ATOM 614 N N . GLN A 1 75 ? -6.254 9.976 16.934 1.00 96.19 75 GLN A N 1
ATOM 615 C CA . GLN A 1 75 ? -5.859 9.441 18.234 1.00 96.19 75 GLN A CA 1
ATOM 616 C C . GLN A 1 75 ? -7.059 8.904 19.025 1.00 96.19 75 GLN A C 1
ATOM 618 O O . GLN A 1 75 ? -6.958 7.844 19.639 1.00 96.19 75 GLN A O 1
ATOM 623 N N . GLU A 1 76 ? -8.185 9.611 19.001 1.00 97.62 76 GLU A N 1
ATOM 624 C CA . GLU A 1 76 ? -9.420 9.219 19.679 1.00 97.62 76 GLU A CA 1
ATOM 625 C C . GLU A 1 76 ? -9.982 7.905 19.119 1.00 97.62 76 GLU A C 1
ATOM 627 O O . GLU A 1 76 ? -10.255 6.974 19.875 1.00 97.62 76 GLU A O 1
ATOM 632 N N . HIS A 1 77 ? -10.097 7.796 17.793 1.00 97.62 77 HIS A N 1
ATOM 633 C CA . HIS A 1 77 ? -10.728 6.646 17.145 1.00 97.62 77 HIS A CA 1
ATOM 634 C C . HIS A 1 77 ? -9.794 5.448 16.970 1.00 97.62 77 HIS A C 1
ATOM 636 O O . HIS A 1 77 ? -10.247 4.308 17.056 1.00 97.62 77 HIS A O 1
ATOM 642 N N . PHE A 1 78 ? -8.503 5.678 16.726 1.00 98.06 78 PHE A N 1
ATOM 643 C CA . PHE A 1 78 ? -7.565 4.619 16.341 1.00 98.06 78 PHE A CA 1
ATOM 644 C C . PHE A 1 78 ? -6.382 4.472 17.290 1.00 98.06 78 PHE A C 1
ATOM 646 O O . PHE A 1 78 ? -5.618 3.530 17.138 1.00 98.06 78 PHE A O 1
ATOM 653 N N . GLY A 1 79 ? -6.222 5.327 18.303 1.00 96.50 79 GLY A N 1
ATOM 654 C CA . GLY A 1 79 ? -5.057 5.291 19.196 1.00 96.50 79 GLY A CA 1
ATOM 655 C C . GLY A 1 79 ? -4.829 3.955 19.913 1.00 96.50 79 GLY A C 1
ATOM 656 O O . GLY A 1 79 ? -3.704 3.647 20.286 1.00 96.50 79 GLY A O 1
ATOM 657 N N . HIS A 1 80 ? -5.874 3.140 20.076 1.00 97.12 80 HIS A N 1
ATOM 658 C CA . HIS A 1 80 ? -5.788 1.801 20.668 1.00 97.12 80 HIS A CA 1
ATOM 659 C C . HIS A 1 80 ? -5.266 0.723 19.700 1.00 97.12 80 HIS A C 1
ATOM 661 O O . HIS A 1 80 ? -4.860 -0.345 20.147 1.00 97.12 80 HIS A O 1
ATOM 667 N N . CYS A 1 81 ? -5.298 0.982 18.391 1.00 97.62 81 CYS A N 1
ATOM 668 C C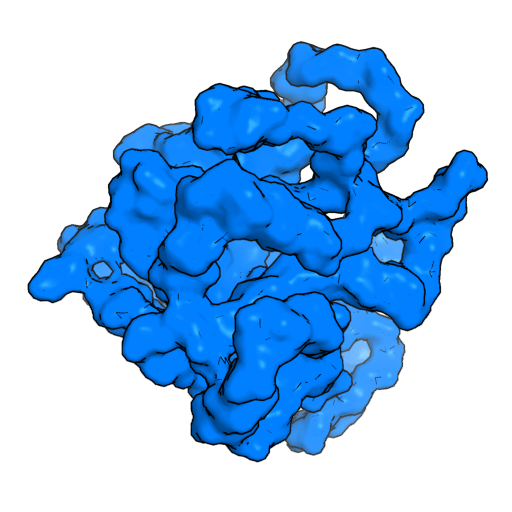A . CYS A 1 81 ? -4.878 0.058 17.338 1.00 97.62 81 CYS A CA 1
ATOM 669 C C . CYS A 1 81 ? -3.879 0.674 16.344 1.00 97.62 81 CYS A C 1
ATOM 671 O O . CYS A 1 81 ? -3.551 0.052 15.337 1.00 97.62 81 CYS A O 1
ATOM 673 N N . LEU A 1 82 ? -3.384 1.883 16.613 1.00 97.94 82 LEU A N 1
ATOM 674 C CA . LEU A 1 82 ? -2.427 2.606 15.786 1.00 97.94 82 LEU A CA 1
ATOM 675 C C . LEU A 1 82 ? -1.033 2.542 16.407 1.00 97.94 82 LEU A C 1
ATOM 677 O O . LEU A 1 82 ? -0.817 2.979 17.534 1.00 97.94 82 LEU A O 1
ATOM 681 N N . THR A 1 83 ? -0.072 2.060 15.625 1.00 97.94 83 THR A N 1
ATOM 682 C CA . THR A 1 83 ? 1.355 2.212 15.893 1.00 97.94 83 THR A CA 1
ATOM 683 C C . THR A 1 83 ? 1.935 3.248 14.938 1.00 97.94 83 THR A C 1
ATOM 685 O O . THR A 1 83 ? 1.931 3.063 13.717 1.00 97.94 83 THR A O 1
ATOM 688 N N . ASP A 1 84 ? 2.438 4.339 15.511 1.00 94.38 84 ASP A N 1
ATOM 689 C CA . ASP A 1 84 ? 3.072 5.430 14.779 1.00 94.38 84 ASP A CA 1
ATOM 690 C C . ASP A 1 84 ? 4.563 5.148 14.543 1.00 94.38 84 ASP A C 1
ATOM 692 O O . ASP A 1 84 ? 5.312 4.841 15.472 1.00 94.38 84 ASP A O 1
ATOM 696 N N . TYR A 1 85 ? 5.009 5.333 13.303 1.00 94.50 85 TYR A N 1
ATOM 697 C CA . TYR A 1 85 ? 6.414 5.297 12.910 1.00 94.50 85 TYR A CA 1
ATOM 698 C C . TYR A 1 85 ? 6.830 6.620 12.271 1.00 94.50 85 TYR A C 1
ATOM 700 O O . TYR A 1 85 ? 6.004 7.393 11.782 1.00 94.50 85 TYR A O 1
ATOM 708 N N . ASN A 1 86 ? 8.137 6.864 12.247 1.00 90.31 86 ASN A N 1
ATOM 709 C CA . ASN A 1 86 ? 8.742 7.954 11.497 1.00 90.31 86 ASN A CA 1
ATOM 710 C C . ASN A 1 86 ? 9.979 7.458 10.731 1.00 90.31 86 ASN A C 1
ATOM 712 O O . ASN A 1 86 ? 10.478 6.345 10.936 1.00 90.31 86 ASN A O 1
ATOM 716 N N . ARG A 1 87 ? 10.503 8.309 9.845 1.00 90.50 87 ARG A N 1
ATOM 717 C CA . ARG A 1 87 ? 11.666 7.973 9.011 1.00 90.50 87 ARG A CA 1
ATOM 718 C C . ARG A 1 87 ? 12.907 7.630 9.839 1.00 90.50 87 ARG A C 1
ATOM 720 O O . ARG A 1 87 ? 13.637 6.708 9.477 1.00 90.50 87 ARG A O 1
ATOM 727 N N . ASP A 1 88 ? 13.125 8.310 10.963 1.00 90.81 88 ASP A N 1
ATOM 728 C CA . ASP A 1 88 ? 14.266 8.049 11.848 1.00 90.81 88 ASP A CA 1
ATOM 729 C C . ASP A 1 88 ? 14.192 6.676 12.501 1.00 90.81 88 ASP A C 1
ATOM 731 O O . ASP A 1 88 ? 15.209 5.996 12.629 1.00 90.81 88 ASP A O 1
ATOM 735 N N . PHE A 1 89 ? 12.997 6.226 12.879 1.00 94.06 89 PHE A N 1
ATOM 736 C CA . PHE A 1 89 ? 12.785 4.871 13.361 1.00 94.06 89 PHE A CA 1
ATOM 737 C C . PHE A 1 89 ? 13.246 3.848 12.317 1.00 94.06 89 PHE A C 1
ATOM 739 O O . PHE A 1 89 ? 14.020 2.949 12.645 1.00 94.06 89 PHE A O 1
ATOM 746 N N . LEU A 1 90 ? 12.832 4.010 11.056 1.00 95.06 90 LEU A N 1
ATOM 747 C CA . LEU A 1 90 ? 13.162 3.070 9.980 1.00 95.06 90 LEU A CA 1
ATOM 748 C C . LEU A 1 90 ? 14.650 3.110 9.599 1.00 95.06 90 LEU A C 1
ATOM 750 O O . LEU A 1 90 ? 15.259 2.057 9.408 1.00 95.06 90 LEU A O 1
ATOM 754 N N . LYS A 1 91 ? 15.277 4.292 9.582 1.00 94.06 91 LYS A N 1
ATOM 755 C CA . LYS A 1 91 ? 16.737 4.426 9.420 1.00 94.06 91 LYS A CA 1
ATOM 756 C C . LYS A 1 91 ? 17.493 3.739 10.556 1.00 94.06 91 LYS A C 1
ATOM 758 O O . LYS A 1 91 ? 18.415 2.960 10.321 1.00 94.06 91 LYS A O 1
ATOM 763 N N . ASN A 1 92 ? 17.070 3.973 11.799 1.00 95.00 92 ASN A N 1
ATOM 764 C CA . ASN A 1 92 ? 17.668 3.343 12.974 1.00 95.00 92 ASN A CA 1
ATOM 765 C C . ASN A 1 92 ? 17.486 1.826 12.966 1.00 95.00 92 ASN A C 1
ATOM 767 O O . ASN A 1 92 ? 18.400 1.103 13.362 1.00 95.00 92 ASN A O 1
ATOM 771 N N . TYR A 1 93 ? 16.331 1.338 12.512 1.00 96.75 93 TYR A N 1
ATOM 772 C CA . TYR A 1 93 ? 16.085 -0.081 12.299 1.00 96.75 93 TYR A CA 1
ATOM 773 C C . TYR A 1 93 ? 17.105 -0.671 11.321 1.00 96.75 93 TYR A C 1
ATOM 775 O O . TYR A 1 93 ? 17.799 -1.623 11.679 1.00 96.75 93 TYR A O 1
ATOM 783 N N . VAL A 1 94 ? 17.256 -0.070 10.138 1.00 96.62 94 VAL A N 1
ATOM 784 C CA . VAL A 1 94 ? 18.207 -0.521 9.114 1.00 96.62 94 VAL A CA 1
ATOM 785 C C . VAL A 1 94 ? 19.639 -0.535 9.656 1.00 96.62 94 VAL A C 1
ATOM 787 O O . VAL A 1 94 ? 20.323 -1.558 9.582 1.00 96.62 94 VAL A O 1
ATOM 790 N N . LYS A 1 95 ? 20.068 0.551 10.304 1.00 96.31 95 LYS A N 1
ATOM 791 C CA . LYS A 1 95 ? 21.412 0.664 10.883 1.00 96.31 95 LYS A CA 1
ATOM 792 C C . LYS A 1 95 ? 21.675 -0.374 11.971 1.00 96.31 95 LYS A C 1
ATOM 794 O O . LYS A 1 95 ? 22.718 -1.022 11.959 1.00 96.31 95 LYS A O 1
ATOM 799 N N . LYS A 1 96 ? 20.737 -0.574 12.902 1.00 96.19 96 LYS A N 1
ATOM 800 C CA . LYS A 1 96 ? 20.899 -1.531 14.012 1.00 96.19 96 LYS A CA 1
ATOM 801 C C . LYS A 1 96 ? 20.821 -2.985 13.553 1.00 96.19 96 LYS A C 1
ATOM 803 O O . LYS A 1 96 ? 21.581 -3.809 14.048 1.00 96.19 96 LYS A O 1
ATOM 808 N N . ALA A 1 97 ? 19.901 -3.309 12.647 1.00 95.50 97 ALA A N 1
ATOM 809 C CA . ALA A 1 97 ? 19.670 -4.685 12.217 1.00 95.50 97 ALA A CA 1
ATOM 810 C C . ALA A 1 97 ? 20.688 -5.167 11.173 1.00 95.50 97 ALA A C 1
ATOM 812 O O . ALA A 1 97 ? 20.945 -6.370 11.108 1.00 95.50 97 ALA A O 1
ATOM 813 N N . TYR A 1 98 ? 21.254 -4.249 10.380 1.00 96.31 98 TYR A N 1
ATOM 814 C CA . TYR A 1 98 ? 22.057 -4.586 9.202 1.00 96.31 98 TYR A CA 1
ATOM 815 C C . TYR A 1 98 ? 23.403 -3.869 9.112 1.00 96.31 98 TYR A C 1
ATOM 817 O O . TYR A 1 98 ? 24.190 -4.193 8.228 1.00 96.31 98 TYR A O 1
ATOM 825 N N . GLY A 1 99 ? 23.692 -2.910 9.995 1.00 94.56 99 GLY A N 1
ATOM 826 C CA . GLY A 1 99 ? 24.917 -2.111 9.904 1.00 94.56 99 GLY A CA 1
ATOM 827 C C . GLY A 1 99 ? 24.988 -1.252 8.638 1.00 94.56 99 GLY A C 1
ATOM 828 O O . GLY A 1 99 ? 26.079 -0.847 8.251 1.00 94.56 99 GLY A O 1
ATOM 829 N N . TYR A 1 100 ? 23.851 -1.006 7.979 1.00 93.75 100 TYR A N 1
ATOM 830 C CA . TYR A 1 100 ? 23.770 -0.215 6.754 1.00 93.75 100 TYR A CA 1
ATOM 831 C C . TYR A 1 100 ? 23.496 1.252 7.090 1.00 93.75 100 TYR A C 1
ATOM 833 O O . TYR A 1 100 ? 22.554 1.554 7.826 1.00 93.75 100 TYR A O 1
ATOM 841 N N . ASP A 1 101 ? 24.321 2.142 6.545 1.00 90.94 101 ASP A N 1
ATOM 842 C CA . ASP A 1 101 ? 24.099 3.587 6.549 1.00 90.94 101 ASP A CA 1
ATOM 843 C C . ASP A 1 101 ? 23.620 4.000 5.152 1.00 90.94 101 ASP A C 1
ATOM 845 O O . ASP A 1 101 ? 24.177 3.544 4.151 1.00 90.94 101 ASP A O 1
ATOM 849 N N . ASP A 1 102 ? 22.547 4.788 5.066 1.00 86.75 102 ASP A N 1
ATOM 850 C CA . ASP A 1 102 ? 21.946 5.133 3.775 1.00 86.75 102 ASP A CA 1
ATOM 851 C C . ASP A 1 102 ? 22.688 6.253 3.041 1.00 86.75 102 ASP A C 1
ATOM 853 O O . ASP A 1 102 ? 22.391 6.510 1.874 1.00 86.75 102 ASP A O 1
ATOM 857 N N . ASP A 1 103 ? 23.647 6.909 3.703 1.00 85.00 103 ASP A N 1
ATOM 858 C CA . ASP A 1 103 ? 24.408 8.048 3.178 1.00 85.00 103 ASP A CA 1
ATOM 859 C C . ASP A 1 103 ? 23.494 9.153 2.597 1.00 85.00 103 ASP A C 1
ATOM 861 O O . ASP A 1 103 ? 23.846 9.844 1.642 1.00 85.00 103 ASP A O 1
ATOM 865 N N . GLY A 1 104 ? 22.280 9.301 3.142 1.00 82.75 104 GLY A N 1
ATOM 866 C CA . GLY A 1 104 ? 21.277 10.273 2.700 1.00 82.75 104 GLY A CA 1
ATOM 867 C C . GLY A 1 104 ? 20.395 9.828 1.527 1.00 82.75 104 GLY A C 1
ATOM 868 O O . GLY A 1 104 ? 19.457 10.549 1.182 1.00 82.75 104 GLY A O 1
ATOM 869 N N . LYS A 1 105 ? 20.616 8.646 0.934 1.00 84.81 105 LYS A N 1
ATOM 870 C CA . LYS A 1 105 ? 19.832 8.138 -0.212 1.00 84.81 105 LYS A CA 1
ATOM 871 C C . LYS A 1 105 ? 18.348 7.984 0.100 1.00 84.81 105 LYS A C 1
ATOM 873 O O . LYS A 1 105 ? 17.510 8.156 -0.781 1.00 84.81 105 LYS A O 1
ATOM 878 N N . PHE A 1 106 ? 17.982 7.684 1.346 1.00 88.62 106 PHE A N 1
ATOM 879 C CA . PHE A 1 106 ? 16.569 7.520 1.701 1.00 88.62 106 PHE A CA 1
ATOM 880 C C . PHE A 1 106 ? 15.801 8.849 1.724 1.00 88.62 106 PHE A C 1
ATOM 882 O O . PHE A 1 106 ? 14.581 8.850 1.867 1.00 88.62 106 PHE A O 1
ATOM 889 N N . GLN A 1 107 ? 16.489 9.989 1.619 1.00 82.62 107 GLN A N 1
ATOM 890 C CA . GLN A 1 107 ? 15.853 11.307 1.575 1.00 82.62 107 GLN A CA 1
ATOM 891 C C . GLN A 1 107 ? 15.362 11.671 0.170 1.00 82.62 107 GLN A C 1
ATOM 893 O O . GLN A 1 107 ? 14.406 12.430 0.039 1.00 82.62 107 GLN A O 1
ATOM 898 N N . THR A 1 108 ? 15.995 11.134 -0.876 1.00 80.81 108 THR A N 1
ATOM 899 C CA . THR A 1 108 ? 15.680 11.457 -2.276 1.00 80.81 108 THR A CA 1
ATOM 900 C C . THR A 1 108 ? 14.601 10.555 -2.871 1.00 80.81 108 THR A C 1
ATOM 902 O O . THR A 1 108 ? 13.901 10.975 -3.789 1.00 80.81 108 THR A O 1
ATOM 905 N N . TYR A 1 109 ? 14.418 9.349 -2.324 1.00 84.75 109 TYR A N 1
ATOM 906 C CA . TYR A 1 109 ? 13.381 8.399 -2.731 1.00 84.75 109 TYR A CA 1
ATOM 907 C C . TYR A 1 109 ? 12.532 7.966 -1.525 1.00 84.75 109 TYR A C 1
ATOM 909 O O . TYR A 1 109 ? 12.803 6.959 -0.875 1.00 84.75 109 TYR A O 1
ATOM 917 N N . ASP A 1 110 ? 11.483 8.735 -1.220 1.00 82.75 110 ASP A N 1
ATOM 918 C CA . ASP A 1 110 ? 10.632 8.527 -0.033 1.00 82.75 110 ASP A CA 1
ATOM 919 C C . ASP A 1 110 ? 9.851 7.202 -0.054 1.00 82.75 110 ASP A C 1
ATOM 921 O O . ASP A 1 110 ? 9.570 6.606 0.986 1.00 82.75 110 ASP A O 1
ATOM 925 N N . ALA A 1 111 ? 9.538 6.673 -1.237 1.00 88.31 111 ALA A N 1
ATOM 926 C CA . ALA A 1 111 ? 8.847 5.391 -1.339 1.00 88.31 111 ALA A CA 1
ATOM 927 C C . ALA A 1 111 ? 9.692 4.210 -0.809 1.00 88.31 111 ALA A C 1
ATOM 929 O O . ALA A 1 111 ? 9.143 3.134 -0.573 1.00 88.31 111 ALA A O 1
ATOM 930 N N . ILE A 1 112 ? 10.986 4.397 -0.500 1.00 93.88 112 ILE A N 1
ATOM 931 C CA . ILE A 1 112 ? 11.773 3.381 0.211 1.00 93.88 112 ILE A CA 1
ATOM 932 C C . ILE A 1 112 ? 11.180 3.027 1.577 1.00 93.88 112 ILE A C 1
ATOM 934 O O . ILE A 1 112 ? 11.239 1.869 1.979 1.00 93.88 112 ILE A O 1
ATOM 938 N N . TYR A 1 113 ? 10.553 3.967 2.295 1.00 93.88 113 TYR A N 1
ATOM 939 C CA . TYR A 1 113 ? 9.977 3.662 3.611 1.00 93.88 113 TYR A CA 1
ATOM 940 C C . TYR A 1 113 ? 8.775 2.719 3.513 1.00 93.88 113 TYR A C 1
ATOM 942 O O . TYR A 1 113 ? 8.532 1.953 4.445 1.00 93.88 113 TYR A O 1
ATOM 950 N N . MET A 1 114 ? 8.094 2.692 2.361 1.00 93.19 114 MET A N 1
ATOM 951 C CA . MET A 1 114 ? 7.080 1.681 2.060 1.00 93.19 114 MET A CA 1
ATOM 952 C C . MET A 1 114 ? 7.689 0.296 1.824 1.00 93.19 114 MET A C 1
ATOM 954 O O . MET A 1 114 ? 6.960 -0.674 1.897 1.00 93.19 114 MET A O 1
ATOM 958 N N . ILE A 1 115 ? 8.999 0.169 1.590 1.00 96.69 115 ILE A N 1
ATOM 959 C CA . ILE A 1 115 ? 9.714 -1.117 1.513 1.00 96.69 115 ILE A CA 1
ATOM 960 C C . ILE A 1 115 ? 10.279 -1.513 2.882 1.00 96.69 115 ILE A C 1
ATOM 962 O O . ILE A 1 115 ? 10.248 -2.687 3.251 1.00 96.69 115 ILE A O 1
ATOM 966 N N . LEU A 1 116 ? 10.782 -0.536 3.644 1.00 97.44 116 LEU A N 1
ATOM 967 C CA . LEU A 1 116 ? 11.413 -0.762 4.947 1.00 97.44 116 LEU A CA 1
ATOM 968 C C . LEU A 1 116 ? 10.410 -1.123 6.041 1.00 97.44 116 LEU A C 1
ATOM 970 O O . LEU A 1 116 ? 10.696 -2.001 6.852 1.00 97.44 116 LEU A O 1
ATOM 974 N N . LEU A 1 117 ? 9.251 -0.459 6.086 1.00 97.69 117 LEU A N 1
ATOM 975 C CA . LEU A 1 117 ? 8.258 -0.731 7.123 1.00 97.69 117 LEU A CA 1
ATOM 976 C C . LEU A 1 117 ? 7.715 -2.170 7.028 1.00 97.69 117 LEU A C 1
ATOM 978 O O . LEU A 1 117 ? 7.810 -2.879 8.026 1.00 97.69 117 LEU A O 1
ATOM 982 N N . PRO A 1 118 ? 7.264 -2.679 5.869 1.00 97.38 118 PRO A N 1
ATOM 983 C CA . PRO A 1 118 ? 6.831 -4.074 5.742 1.00 97.38 118 PRO A CA 1
ATOM 984 C C . PRO A 1 118 ? 7.930 -5.090 6.052 1.00 97.38 118 PRO A C 1
ATOM 986 O O . PRO A 1 118 ? 7.674 -6.131 6.653 1.00 97.38 118 PRO A O 1
ATOM 989 N N . HIS A 1 119 ? 9.177 -4.774 5.704 1.00 98.38 119 HIS A N 1
ATOM 990 C CA . HIS A 1 119 ? 10.320 -5.604 6.069 1.00 98.38 119 HIS A CA 1
ATOM 991 C C . HIS A 1 119 ? 10.552 -5.642 7.591 1.00 98.38 119 HIS A C 1
ATOM 993 O O . HIS A 1 119 ? 10.782 -6.716 8.152 1.00 98.38 119 HIS A O 1
ATOM 999 N N . TYR A 1 120 ? 10.388 -4.510 8.287 1.00 98.56 120 TYR A N 1
ATOM 1000 C CA . TYR A 1 120 ? 10.358 -4.457 9.751 1.00 98.56 120 TYR A CA 1
ATOM 1001 C C . TYR A 1 120 ? 9.197 -5.279 10.334 1.00 98.56 120 TYR A C 1
ATOM 1003 O O . TYR A 1 120 ? 9.430 -6.076 11.248 1.00 98.56 120 TYR A O 1
ATOM 1011 N N . LEU A 1 121 ? 7.979 -5.143 9.788 1.00 98.44 121 LEU A N 1
ATOM 1012 C CA . LEU A 1 121 ? 6.812 -5.931 10.207 1.00 98.44 121 LEU A CA 1
ATOM 1013 C C . LEU A 1 121 ? 7.105 -7.432 10.089 1.00 98.44 121 LEU A C 1
ATOM 1015 O O . LEU A 1 121 ? 6.859 -8.181 11.033 1.00 98.44 121 LEU A O 1
ATOM 1019 N N . ARG A 1 122 ? 7.720 -7.860 8.980 1.00 97.75 122 ARG A N 1
ATOM 1020 C CA . ARG A 1 122 ? 8.100 -9.258 8.765 1.00 97.75 122 ARG A CA 1
ATOM 1021 C C . ARG A 1 122 ? 9.178 -9.737 9.733 1.00 97.75 122 ARG A C 1
ATOM 1023 O O . ARG A 1 122 ? 9.042 -10.800 10.325 1.00 97.75 122 ARG A O 1
ATOM 1030 N N . ARG A 1 123 ? 10.276 -8.991 9.867 1.00 97.56 123 ARG A N 1
ATOM 1031 C CA . ARG A 1 123 ? 11.458 -9.431 10.627 1.00 97.56 123 ARG A CA 1
ATOM 1032 C C . ARG A 1 123 ? 11.252 -9.367 12.135 1.00 97.56 123 ARG A C 1
ATOM 1034 O O . ARG A 1 123 ? 11.770 -10.216 12.851 1.00 97.56 123 ARG A O 1
ATOM 1041 N N . VAL A 1 124 ? 10.637 -8.288 12.612 1.00 97.94 124 VAL A N 1
ATOM 1042 C CA . VAL A 1 124 ? 10.629 -7.933 14.037 1.00 97.94 124 VAL A CA 1
ATOM 1043 C C . VAL A 1 124 ? 9.286 -8.247 14.668 1.00 97.94 124 VAL A C 1
ATOM 1045 O O . VAL A 1 124 ? 9.256 -8.843 15.741 1.00 97.94 124 VAL A O 1
ATOM 1048 N N . LEU A 1 125 ? 8.189 -7.872 14.007 1.00 97.88 125 LEU A N 1
ATOM 1049 C CA . LEU A 1 125 ? 6.842 -8.163 14.506 1.00 97.88 125 LEU A CA 1
ATOM 10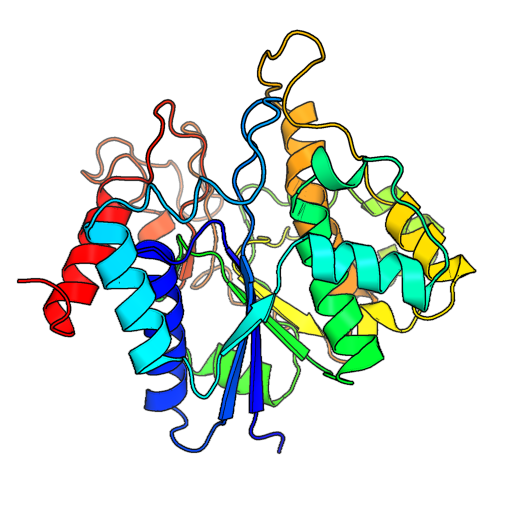50 C C . LEU A 1 125 ? 6.338 -9.542 14.069 1.00 97.88 125 LEU A C 1
ATOM 1052 O O . LEU A 1 125 ? 5.326 -10.008 14.581 1.00 97.88 125 LEU A O 1
ATOM 1056 N N . MET A 1 126 ? 7.074 -10.217 13.179 1.00 97.31 126 MET A N 1
ATOM 1057 C CA . MET A 1 126 ? 6.739 -11.542 12.653 1.00 97.31 126 MET A CA 1
ATOM 1058 C C . MET A 1 126 ? 5.368 -11.581 11.973 1.00 97.31 126 MET A C 1
ATOM 1060 O O . MET A 1 126 ? 4.723 -12.628 11.924 1.00 97.31 126 MET A O 1
ATOM 1064 N N . GLU A 1 127 ? 4.930 -10.446 11.424 1.00 98.00 127 GLU A N 1
ATOM 1065 C CA . GLU A 1 127 ? 3.691 -10.391 10.665 1.00 98.00 127 GLU A CA 1
ATOM 1066 C C . GLU A 1 127 ? 3.847 -11.145 9.344 1.00 98.00 127 GLU A C 1
ATOM 1068 O O . GLU A 1 127 ? 4.924 -11.231 8.741 1.00 98.00 127 GLU A O 1
ATOM 1073 N N . GLU A 1 128 ? 2.743 -11.728 8.902 1.00 97.38 128 GLU A N 1
ATOM 1074 C CA . GLU A 1 128 ? 2.703 -12.592 7.726 1.00 97.38 128 GLU A CA 1
ATOM 1075 C C . GLU A 1 128 ? 2.113 -11.910 6.500 1.00 97.38 128 GLU A C 1
ATOM 1077 O O . GLU A 1 128 ? 2.396 -12.305 5.373 1.00 97.38 128 GLU A O 1
ATOM 1082 N N . TYR A 1 129 ? 1.277 -10.907 6.721 1.00 98.25 129 TYR A N 1
ATOM 1083 C CA . TYR A 1 129 ? 0.501 -10.260 5.686 1.00 98.25 129 TYR A CA 1
ATOM 1084 C C . TYR A 1 129 ? 0.160 -8.849 6.130 1.00 98.25 129 TYR A C 1
ATOM 1086 O O . TYR A 1 129 ? -0.033 -8.603 7.323 1.00 98.25 129 TYR A O 1
ATOM 1094 N N . TYR A 1 130 ? 0.030 -7.939 5.173 1.00 97.69 130 TYR A N 1
ATOM 1095 C CA . TYR A 1 130 ? -0.615 -6.662 5.431 1.00 97.69 130 TYR A CA 1
ATOM 1096 C C . TYR A 1 130 ? -1.314 -6.112 4.190 1.00 97.69 130 TYR A C 1
ATOM 1098 O O . TYR A 1 130 ? -1.064 -6.541 3.063 1.00 97.69 130 TYR A O 1
ATOM 1106 N N . LEU A 1 131 ? -2.192 -5.141 4.413 1.00 97.81 131 LEU A N 1
ATOM 1107 C CA . LEU A 1 131 ? -2.880 -4.395 3.372 1.00 97.81 131 LEU A CA 1
ATOM 1108 C C . LEU A 1 131 ? -2.287 -2.981 3.250 1.00 97.81 131 LEU A C 1
ATOM 1110 O O . LEU A 1 131 ? -2.223 -2.248 4.241 1.00 97.81 131 LEU A O 1
ATOM 1114 N N . ILE A 1 132 ? -1.878 -2.600 2.039 1.00 94.69 132 ILE A N 1
ATOM 1115 C CA . ILE A 1 132 ? -1.552 -1.222 1.646 1.00 94.69 132 ILE A CA 1
ATOM 1116 C C . ILE A 1 132 ? -2.814 -0.567 1.100 1.00 94.69 132 ILE A C 1
ATOM 1118 O O . ILE A 1 132 ? -3.535 -1.177 0.304 1.00 94.69 132 ILE A O 1
ATOM 1122 N N . TYR A 1 133 ? -3.042 0.689 1.472 1.00 91.62 133 TYR A N 1
ATOM 1123 C CA . TYR A 1 133 ? -4.053 1.532 0.846 1.00 91.62 133 TYR A CA 1
ATOM 1124 C C . TYR A 1 133 ? -3.653 3.016 0.922 1.00 91.62 133 TYR A C 1
ATOM 1126 O O . TYR A 1 133 ? -3.328 3.516 2.002 1.00 91.62 133 TYR A O 1
ATOM 1134 N N . ASP A 1 134 ? -3.682 3.724 -0.202 1.00 90.38 134 ASP A N 1
ATOM 1135 C CA . ASP A 1 134 ? -3.406 5.159 -0.266 1.00 90.38 134 ASP A CA 1
ATOM 1136 C C . ASP A 1 134 ? -4.547 5.997 0.315 1.00 90.38 134 ASP A C 1
ATOM 1138 O O . ASP A 1 134 ? -5.704 5.575 0.412 1.00 90.38 134 ASP A O 1
ATOM 1142 N N . ASN A 1 135 ? -4.205 7.211 0.750 1.00 89.44 135 ASN A N 1
ATOM 1143 C CA . ASN A 1 135 ? -5.147 8.095 1.430 1.00 89.44 135 ASN A CA 1
ATOM 1144 C C . ASN A 1 135 ? -6.102 8.836 0.478 1.00 89.44 135 ASN A C 1
ATOM 1146 O O . ASN A 1 135 ? -7.048 9.477 0.930 1.00 89.44 135 ASN A O 1
ATOM 1150 N N . ASP A 1 136 ? -5.911 8.696 -0.830 1.00 90.19 136 ASP A N 1
ATOM 1151 C CA . ASP A 1 136 ? -6.762 9.213 -1.900 1.00 90.19 136 ASP A CA 1
ATOM 1152 C C . ASP A 1 136 ? -7.529 8.099 -2.626 1.00 90.19 136 ASP A C 1
ATOM 1154 O O . ASP A 1 136 ? -7.691 8.114 -3.849 1.00 90.19 136 ASP A O 1
ATOM 1158 N N . ILE A 1 137 ? -8.027 7.134 -1.850 1.00 93.06 137 ILE A N 1
ATOM 1159 C CA . ILE A 1 137 ? -8.849 6.026 -2.332 1.00 93.06 137 ILE A CA 1
ATOM 1160 C C . ILE A 1 137 ? -10.284 6.127 -1.814 1.00 93.06 137 ILE A C 1
ATOM 1162 O O . ILE A 1 137 ? -10.536 6.329 -0.625 1.00 93.06 137 ILE A O 1
ATOM 1166 N N . LEU A 1 138 ? -11.245 5.889 -2.706 1.00 95.38 138 LEU A N 1
ATOM 1167 C CA . LEU A 1 138 ? -12.642 5.644 -2.349 1.00 95.38 138 LEU A CA 1
ATOM 1168 C C . LEU A 1 138 ? -12.952 4.152 -2.435 1.00 95.38 138 LEU A C 1
ATOM 1170 O O . LEU A 1 138 ? -12.704 3.521 -3.464 1.00 95.38 138 LEU A O 1
ATOM 1174 N N . ILE A 1 139 ? -13.542 3.601 -1.375 1.00 96.50 139 ILE A N 1
ATOM 1175 C CA . ILE A 1 139 ? -13.996 2.210 -1.327 1.00 96.50 139 ILE A CA 1
ATOM 1176 C C . ILE A 1 139 ? -15.522 2.203 -1.493 1.00 96.50 139 ILE A C 1
ATOM 1178 O O . ILE A 1 139 ? -16.284 2.389 -0.544 1.00 96.50 139 ILE A O 1
ATOM 1182 N N . ASN A 1 140 ? -15.979 1.945 -2.716 1.00 95.31 140 ASN A N 1
ATOM 1183 C CA . ASN A 1 140 ? -17.389 1.976 -3.122 1.00 95.31 140 ASN A CA 1
ATOM 1184 C C . ASN A 1 140 ? -18.077 0.596 -3.039 1.00 95.31 140 ASN A C 1
ATOM 1186 O O . ASN A 1 140 ? -19.123 0.383 -3.646 1.00 95.31 140 ASN A O 1
ATOM 1190 N N . CYS A 1 141 ? -17.491 -0.361 -2.315 1.00 95.50 141 CYS A N 1
ATOM 1191 C CA . CYS A 1 141 ? -18.026 -1.714 -2.124 1.00 95.50 141 CYS A CA 1
ATOM 1192 C C . CYS A 1 141 ? -18.142 -2.093 -0.639 1.00 95.50 141 CYS A C 1
ATOM 1194 O O . CYS A 1 141 ? -17.698 -1.344 0.235 1.00 95.50 141 CYS A O 1
ATOM 1196 N N . ASP A 1 142 ? -18.744 -3.249 -0.356 1.00 95.00 142 ASP A N 1
ATOM 1197 C CA . ASP A 1 142 ? -18.886 -3.821 0.994 1.00 95.00 142 ASP A CA 1
ATOM 1198 C C . ASP A 1 142 ? -17.562 -4.340 1.592 1.00 95.00 142 ASP A C 1
ATOM 1200 O O . ASP A 1 142 ? -17.465 -4.536 2.798 1.00 95.00 142 ASP A O 1
ATOM 1204 N N . PHE A 1 143 ? -16.520 -4.476 0.762 1.00 96.38 143 PHE A N 1
ATOM 1205 C CA . PHE A 1 143 ? -15.164 -4.889 1.138 1.00 96.38 143 PHE A CA 1
ATOM 1206 C C . PHE A 1 143 ? -15.038 -6.343 1.631 1.00 96.38 143 PHE A C 1
ATOM 1208 O O . PHE A 1 143 ? -13.988 -6.724 2.156 1.00 96.38 143 PHE A O 1
ATOM 1215 N N . HIS A 1 144 ? -16.069 -7.175 1.441 1.00 97.44 144 HIS A N 1
ATOM 1216 C CA . HIS A 1 144 ? -16.103 -8.546 1.962 1.00 97.44 144 HIS A CA 1
ATOM 1217 C C . HIS A 1 144 ? -15.000 -9.427 1.367 1.00 97.44 144 HIS A C 1
ATOM 1219 O O . HIS A 1 144 ? -14.201 -10.001 2.101 1.00 97.44 144 HIS A O 1
ATOM 1225 N N . GLU A 1 145 ? -14.909 -9.463 0.035 1.00 97.44 145 GLU A N 1
ATOM 1226 C CA . GLU A 1 145 ? -13.932 -10.263 -0.720 1.00 97.44 145 GLU A CA 1
ATOM 1227 C C . GLU A 1 145 ? -12.485 -9.975 -0.293 1.00 97.44 145 GLU A C 1
ATOM 1229 O O . GLU A 1 145 ? -11.683 -10.884 -0.091 1.00 97.44 145 GLU A O 1
ATOM 1234 N N . ILE A 1 146 ? -12.167 -8.697 -0.088 1.00 97.81 146 ILE A N 1
ATOM 1235 C CA . ILE A 1 146 ? -10.839 -8.243 0.327 1.00 97.81 146 ILE A CA 1
ATOM 1236 C C . ILE A 1 146 ? -10.573 -8.601 1.789 1.00 97.81 146 ILE A C 1
ATOM 1238 O O . ILE A 1 146 ? -9.473 -9.035 2.123 1.00 97.81 146 ILE A O 1
ATOM 1242 N N . THR A 1 147 ? -11.572 -8.437 2.659 1.00 98.12 147 THR A N 1
ATOM 1243 C CA . THR A 1 147 ? -11.463 -8.800 4.078 1.00 98.12 147 THR A CA 1
ATOM 1244 C C . THR A 1 147 ? -11.208 -10.299 4.229 1.00 98.12 147 THR A C 1
ATOM 1246 O O . THR A 1 147 ? -10.302 -10.698 4.958 1.00 98.12 147 THR A O 1
ATOM 1249 N N . ASP A 1 148 ? -11.948 -11.136 3.500 1.00 98.00 148 ASP A N 1
ATOM 1250 C CA . ASP A 1 148 ? -11.775 -12.588 3.542 1.00 98.00 148 ASP A CA 1
ATOM 1251 C C . ASP A 1 148 ? -10.418 -13.022 2.966 1.00 98.00 148 ASP A C 1
ATOM 1253 O O . ASP A 1 148 ? -9.788 -13.922 3.526 1.00 98.00 148 ASP A O 1
ATOM 1257 N N . ALA A 1 149 ? -9.935 -12.377 1.897 1.00 97.88 149 ALA A N 1
ATOM 1258 C CA . ALA A 1 149 ? -8.596 -12.620 1.358 1.00 97.88 149 ALA A CA 1
ATOM 1259 C C . ALA A 1 149 ? -7.495 -12.222 2.357 1.00 97.88 149 ALA A C 1
ATOM 1261 O O . ALA A 1 149 ? -6.570 -13.001 2.592 1.00 97.88 149 ALA A O 1
ATOM 1262 N N . ALA A 1 150 ? -7.633 -11.064 3.012 1.00 97.81 150 ALA A N 1
ATOM 1263 C CA . ALA A 1 150 ? -6.691 -10.594 4.023 1.00 97.81 150 ALA A CA 1
ATOM 1264 C C . ALA A 1 150 ? -6.607 -11.542 5.230 1.00 97.81 150 ALA A C 1
ATOM 1266 O O . ALA A 1 150 ? -5.508 -11.881 5.654 1.00 97.81 150 ALA A O 1
ATOM 1267 N N . LEU A 1 151 ? -7.736 -12.045 5.743 1.00 97.62 151 LEU A N 1
ATOM 1268 C CA . LEU A 1 151 ? -7.755 -13.018 6.852 1.00 97.62 151 LEU A CA 1
ATOM 1269 C C . LEU A 1 151 ? -7.147 -14.381 6.479 1.00 97.62 151 LEU A C 1
ATOM 1271 O O . LEU A 1 151 ? -6.730 -15.142 7.355 1.00 97.62 151 LEU A O 1
ATOM 1275 N N . GLN A 1 152 ? -7.109 -14.694 5.182 1.00 97.56 152 GLN A N 1
ATOM 1276 C CA . GLN A 1 152 ? -6.485 -15.894 4.621 1.00 97.56 152 GLN A CA 1
ATOM 1277 C C . GLN A 1 152 ? -5.043 -15.656 4.148 1.00 97.56 152 GLN A C 1
ATOM 1279 O O . GLN A 1 152 ? -4.416 -16.586 3.644 1.00 97.56 152 GLN A O 1
ATOM 1284 N N . HIS A 1 153 ? -4.516 -14.437 4.306 1.00 97.56 153 HIS A N 1
ATOM 1285 C CA . HIS A 1 153 ? -3.203 -14.017 3.805 1.00 97.56 153 HIS A CA 1
ATOM 1286 C C . HIS A 1 153 ? -3.023 -14.232 2.292 1.00 97.56 153 HIS A C 1
ATOM 1288 O O . HIS A 1 153 ? -1.917 -14.490 1.816 1.00 97.56 153 HIS A O 1
ATOM 1294 N N . ILE A 1 154 ? -4.109 -14.141 1.523 1.00 98.12 154 ILE A N 1
ATOM 1295 C CA . ILE A 1 154 ? -4.063 -14.200 0.063 1.00 98.12 154 ILE A CA 1
ATOM 1296 C C . ILE A 1 154 ? -3.712 -12.795 -0.444 1.00 98.12 154 ILE A C 1
ATOM 1298 O O . ILE A 1 154 ? -4.461 -11.862 -0.150 1.00 98.12 154 ILE A O 1
ATOM 1302 N N . PRO A 1 155 ? -2.613 -12.608 -1.204 1.00 98.06 155 PRO A N 1
ATOM 1303 C CA . PRO A 1 155 ? -2.305 -11.315 -1.809 1.00 98.06 155 PRO A CA 1
ATOM 1304 C C . PRO A 1 155 ? -3.464 -10.836 -2.676 1.00 98.06 155 PRO A C 1
ATOM 1306 O O . PRO A 1 155 ? -4.019 -11.620 -3.439 1.00 98.06 155 PRO A O 1
ATOM 1309 N N . VAL A 1 156 ? -3.806 -9.556 -2.598 1.00 98.12 156 VAL A N 1
ATOM 1310 C CA . VAL A 1 156 ? -4.891 -8.961 -3.389 1.00 98.12 156 VAL A CA 1
ATOM 1311 C C . VAL A 1 156 ? -4.298 -7.912 -4.308 1.00 98.12 156 VAL A C 1
ATOM 1313 O O . VAL A 1 156 ? -3.567 -7.039 -3.844 1.00 98.12 156 VAL A O 1
ATOM 1316 N N . LEU A 1 157 ? -4.607 -7.977 -5.601 1.00 97.50 157 LEU A N 1
ATOM 1317 C CA . LEU A 1 157 ? -4.050 -7.061 -6.595 1.00 97.50 157 LEU A CA 1
ATOM 1318 C C . LEU A 1 157 ? -5.160 -6.443 -7.451 1.00 97.50 157 LEU A C 1
ATOM 1320 O O . LEU A 1 157 ? -6.049 -7.150 -7.927 1.00 97.50 157 LEU A O 1
ATOM 1324 N N . ILE A 1 158 ? -5.084 -5.128 -7.678 1.00 95.94 158 ILE A N 1
ATOM 1325 C CA . ILE A 1 158 ? -5.963 -4.396 -8.600 1.00 95.94 158 ILE A CA 1
ATOM 1326 C C . ILE A 1 158 ? -5.184 -4.063 -9.862 1.00 95.94 158 ILE A C 1
ATOM 1328 O O . ILE A 1 158 ? -4.096 -3.492 -9.795 1.00 95.94 158 ILE A O 1
ATOM 1332 N N . SER A 1 159 ? -5.747 -4.409 -11.017 1.00 93.88 159 SER A N 1
ATOM 1333 C CA . SER A 1 159 ? -5.103 -4.123 -12.296 1.00 93.88 159 SER A CA 1
ATOM 1334 C C . SER A 1 159 ? -5.176 -2.640 -12.691 1.00 93.88 159 SER A C 1
ATOM 1336 O O . SER A 1 159 ? -6.136 -1.938 -12.363 1.00 93.88 159 SER A O 1
ATOM 1338 N N . GLU A 1 160 ? -4.186 -2.190 -13.463 1.00 90.94 160 GLU A N 1
ATOM 1339 C CA . GLU A 1 160 ? -4.209 -0.957 -14.260 1.00 90.94 160 GLU A CA 1
ATOM 1340 C C . GLU A 1 160 ? -4.320 -1.318 -15.749 1.00 90.94 160 GLU A C 1
ATOM 1342 O O . GLU A 1 160 ? -3.303 -1.450 -16.438 1.00 90.94 160 GLU A O 1
ATOM 1347 N N . PRO A 1 161 ? -5.537 -1.488 -16.296 1.00 85.75 161 PRO A N 1
ATOM 1348 C CA . PRO A 1 161 ? -5.708 -1.973 -17.665 1.00 85.75 161 PRO A CA 1
ATOM 1349 C C . PRO A 1 161 ? -5.066 -1.064 -18.721 1.00 85.75 161 PRO A C 1
ATOM 1351 O O . PRO A 1 161 ? -4.623 -1.541 -19.762 1.00 85.75 161 PRO A O 1
ATOM 1354 N N . ALA A 1 162 ? -5.007 0.245 -18.458 1.00 81.62 162 ALA A N 1
ATOM 1355 C CA . ALA A 1 162 ? -4.419 1.231 -19.363 1.00 81.62 162 ALA A CA 1
ATOM 1356 C C . ALA A 1 162 ? -2.884 1.330 -19.260 1.00 81.62 162 ALA A C 1
ATOM 1358 O O . ALA A 1 162 ? -2.271 2.037 -20.056 1.00 81.62 162 ALA A O 1
ATOM 1359 N N . ASN A 1 163 ? -2.259 0.647 -18.294 1.00 85.06 163 ASN A N 1
ATOM 1360 C CA . ASN A 1 163 ? -0.820 0.706 -18.069 1.00 85.06 163 ASN A CA 1
ATOM 1361 C C . ASN A 1 163 ? -0.272 -0.633 -17.554 1.00 85.06 163 ASN A C 1
ATOM 1363 O O . ASN A 1 163 ? 0.134 -0.761 -16.404 1.00 85.06 163 ASN A O 1
ATOM 1367 N N . ALA A 1 164 ? -0.203 -1.647 -18.418 1.00 88.75 164 ALA A N 1
ATOM 1368 C CA . ALA A 1 164 ? 0.323 -2.962 -18.034 1.00 88.75 164 ALA A CA 1
ATOM 1369 C C . ALA A 1 164 ? 1.809 -2.951 -17.596 1.00 88.75 164 ALA A C 1
ATOM 1371 O O . ALA A 1 164 ? 2.290 -3.919 -16.998 1.00 88.75 164 ALA A O 1
ATOM 1372 N N . ALA A 1 165 ? 2.535 -1.867 -17.895 1.00 89.75 165 ALA A N 1
ATOM 1373 C CA . ALA A 1 165 ? 3.935 -1.672 -17.531 1.00 89.75 165 ALA A CA 1
ATOM 1374 C C . ALA A 1 165 ? 4.134 -1.079 -16.121 1.00 89.75 165 ALA A C 1
ATOM 1376 O O . ALA A 1 165 ? 5.274 -1.004 -15.662 1.00 89.75 165 ALA A O 1
ATOM 1377 N N . CYS A 1 166 ? 3.061 -0.665 -15.436 1.00 89.44 166 CYS A N 1
ATOM 1378 C CA . CYS A 1 166 ? 3.101 0.109 -14.189 1.00 89.44 166 CYS A CA 1
ATOM 1379 C C . CYS A 1 166 ? 3.843 -0.557 -13.017 1.00 89.44 166 CYS A C 1
ATOM 1381 O O . CYS A 1 166 ? 4.342 0.128 -12.138 1.00 89.44 166 CYS A O 1
ATOM 1383 N N . ASP A 1 167 ? 3.977 -1.879 -13.010 1.00 92.75 167 ASP A N 1
ATOM 1384 C CA . ASP A 1 167 ? 4.685 -2.669 -11.997 1.00 92.75 167 ASP A CA 1
ATOM 1385 C C . ASP A 1 167 ? 5.929 -3.373 -12.576 1.00 92.75 167 ASP A C 1
ATOM 1387 O O . ASP A 1 167 ? 6.436 -4.327 -11.989 1.00 92.75 167 ASP A O 1
ATOM 1391 N N . LYS A 1 168 ? 6.449 -2.951 -13.735 1.00 94.56 168 LYS A N 1
ATOM 1392 C CA . LYS A 1 168 ? 7.475 -3.716 -14.476 1.00 94.56 168 LYS A CA 1
ATOM 1393 C C . LYS A 1 168 ? 8.886 -3.137 -14.419 1.00 94.56 168 LYS A C 1
ATOM 1395 O O . LYS A 1 168 ? 9.811 -3.749 -14.947 1.00 94.56 168 LYS A O 1
ATOM 1400 N N . VAL A 1 169 ? 9.085 -1.995 -13.769 1.00 95.00 169 VAL A N 1
ATOM 1401 C CA . VAL A 1 169 ? 10.381 -1.295 -13.738 1.00 95.00 169 VAL A CA 1
ATOM 1402 C C . VAL A 1 169 ? 11.507 -2.138 -13.140 1.00 95.00 169 VAL A C 1
ATOM 1404 O O . VAL A 1 169 ? 12.615 -2.155 -13.672 1.00 95.00 169 VAL A O 1
ATOM 1407 N N . LEU A 1 170 ? 11.226 -2.898 -12.082 1.00 96.75 170 LEU A N 1
ATOM 1408 C CA . LEU A 1 170 ? 12.215 -3.737 -11.406 1.00 96.75 170 LEU A CA 1
ATOM 1409 C C . LEU A 1 170 ? 12.353 -5.142 -12.013 1.00 96.75 170 LEU A C 1
ATOM 1411 O O . LEU A 1 170 ? 13.105 -5.955 -11.472 1.00 96.75 170 LEU A O 1
ATOM 1415 N N . HIS A 1 171 ? 11.696 -5.437 -13.147 1.00 94.38 171 HIS A N 1
ATOM 1416 C CA . HIS A 1 171 ? 11.825 -6.723 -13.851 1.00 94.38 171 HIS A CA 1
ATOM 1417 C C . HIS A 1 171 ? 13.285 -7.174 -14.027 1.00 94.38 171 HIS A C 1
ATOM 1419 O O . HIS A 1 171 ? 13.598 -8.294 -13.620 1.00 94.38 171 HIS A O 1
ATOM 1425 N N . PRO A 1 172 ? 14.201 -6.355 -14.593 1.00 93.06 172 PRO A N 1
ATOM 1426 C CA . PRO A 1 172 ? 15.566 -6.811 -14.849 1.00 93.06 172 PRO A CA 1
ATOM 1427 C C . PRO A 1 172 ? 16.322 -7.170 -13.563 1.00 93.06 172 PRO A C 1
ATOM 1429 O O . PRO A 1 172 ? 17.009 -8.190 -13.512 1.00 93.06 172 PRO A O 1
ATOM 1432 N N . GLY A 1 173 ? 16.170 -6.357 -12.512 1.00 94.50 173 GLY A N 1
ATOM 1433 C CA . GLY A 1 173 ? 16.834 -6.576 -11.226 1.00 94.50 173 GLY A CA 1
ATOM 1434 C C . GLY A 1 173 ? 16.296 -7.809 -10.500 1.00 94.50 173 GLY A C 1
ATOM 1435 O O . GLY A 1 173 ? 17.069 -8.657 -10.055 1.00 94.50 173 GLY A O 1
ATOM 1436 N N . LEU A 1 174 ? 14.972 -7.957 -10.439 1.00 95.50 174 LEU A N 1
ATOM 1437 C CA . LEU A 1 174 ? 14.336 -9.073 -9.742 1.00 95.50 174 LEU A CA 1
ATOM 1438 C C . LEU A 1 174 ? 14.523 -10.408 -10.468 1.00 95.50 174 LEU A C 1
ATOM 1440 O O . LEU A 1 174 ? 14.812 -11.405 -9.813 1.00 95.50 174 LEU A O 1
ATOM 1444 N N . PHE A 1 175 ? 14.444 -10.454 -11.800 1.00 93.94 175 PHE A N 1
ATOM 1445 C CA . PHE A 1 175 ? 14.676 -11.700 -12.546 1.00 93.94 175 PHE A CA 1
ATOM 1446 C C . PHE A 1 175 ? 16.148 -12.131 -12.556 1.00 93.94 175 PHE A C 1
ATOM 1448 O O . PHE A 1 175 ? 16.436 -13.314 -12.707 1.00 93.94 175 PHE A O 1
ATOM 1455 N N . SER A 1 176 ? 17.087 -11.208 -12.326 1.00 92.94 176 SER A N 1
ATOM 1456 C CA . SER A 1 176 ? 18.489 -11.562 -12.063 1.00 92.94 176 SER A CA 1
ATOM 1457 C C . SER A 1 176 ? 18.653 -12.296 -10.723 1.00 92.94 176 SER A C 1
ATOM 1459 O O . SER A 1 176 ? 19.433 -13.242 -10.615 1.00 92.94 176 SER A O 1
ATOM 1461 N N . ILE A 1 177 ? 17.875 -11.912 -9.701 1.00 93.62 177 ILE A N 1
ATOM 1462 C CA . ILE A 1 177 ? 17.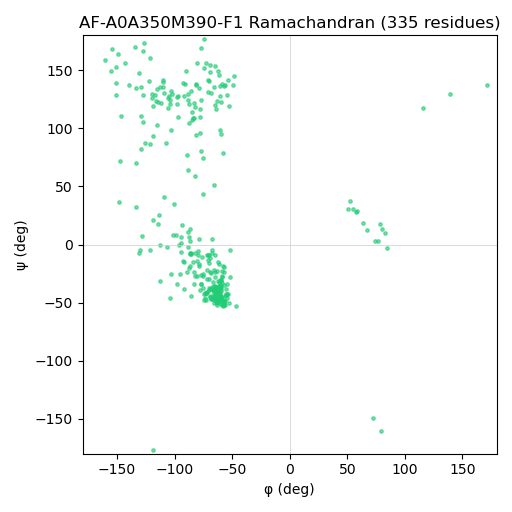856 -12.592 -8.394 1.00 93.62 177 ILE A CA 1
ATOM 1463 C C . ILE A 1 177 ? 17.086 -13.919 -8.470 1.00 93.62 177 ILE A C 1
ATOM 1465 O O . ILE A 1 177 ? 17.493 -14.901 -7.845 1.00 93.62 177 ILE A O 1
ATOM 1469 N N . TYR A 1 178 ? 16.001 -13.956 -9.246 1.00 94.31 178 TYR A N 1
ATOM 1470 C CA . TYR A 1 178 ? 15.116 -15.107 -9.413 1.00 94.31 178 TYR A CA 1
ATOM 1471 C C . TYR A 1 178 ? 15.052 -15.525 -10.893 1.00 94.31 178 TYR A C 1
ATOM 1473 O O . TYR A 1 178 ? 14.132 -15.104 -11.595 1.00 94.31 178 TYR A O 1
ATOM 1481 N N . PRO A 1 179 ? 15.975 -16.378 -11.383 1.00 90.44 179 PRO A N 1
ATOM 1482 C CA . PRO A 1 179 ? 16.054 -16.728 -12.806 1.00 90.44 179 PRO A CA 1
ATOM 1483 C C . PRO A 1 179 ? 14.767 -17.325 -13.397 1.00 90.44 179 PRO A C 1
ATOM 1485 O O . PRO A 1 179 ? 14.417 -17.026 -14.533 1.00 90.44 179 PRO A O 1
ATOM 1488 N N . ASN A 1 180 ? 14.016 -18.102 -12.607 1.00 93.81 180 ASN A N 1
ATOM 1489 C CA . ASN A 1 180 ? 12.721 -18.672 -13.015 1.00 93.81 180 ASN A CA 1
ATOM 1490 C C . ASN A 1 180 ? 11.537 -17.719 -12.750 1.00 93.81 180 ASN A C 1
ATOM 1492 O O . ASN A 1 180 ? 10.381 -18.084 -12.948 1.00 93.81 180 ASN A O 1
ATOM 1496 N N . GLY A 1 181 ? 11.804 -16.505 -12.260 1.00 93.31 181 GLY A N 1
ATOM 1497 C CA . GLY A 1 181 ? 10.789 -15.549 -11.824 1.00 93.31 181 GLY A CA 1
ATOM 1498 C C . GLY A 1 181 ? 9.850 -15.126 -12.949 1.00 93.31 181 GLY A C 1
ATOM 1499 O O . GLY A 1 181 ? 8.652 -14.995 -12.723 1.00 93.31 181 GLY A O 1
ATOM 1500 N N . LYS A 1 182 ? 10.364 -15.003 -14.178 1.00 93.38 182 LYS A N 1
ATOM 1501 C CA . LYS A 1 182 ? 9.549 -14.681 -15.357 1.00 93.38 182 LYS A CA 1
ATOM 1502 C C . LYS A 1 182 ? 8.495 -15.753 -15.645 1.00 93.38 182 LYS A C 1
ATOM 1504 O O . LYS A 1 182 ? 7.350 -15.407 -15.924 1.00 93.38 182 LYS A O 1
ATOM 1509 N N . ASP A 1 183 ? 8.871 -17.025 -15.569 1.00 95.50 183 ASP A N 1
ATOM 1510 C CA . ASP A 1 183 ? 7.962 -18.133 -15.871 1.00 95.50 183 ASP A CA 1
ATOM 1511 C C . ASP A 1 183 ? 6.870 -18.236 -14.801 1.00 95.50 183 ASP A C 1
ATOM 1513 O O . ASP A 1 183 ? 5.690 -18.289 -15.135 1.00 95.50 183 ASP A O 1
ATOM 1517 N N . ILE A 1 184 ? 7.247 -18.124 -13.521 1.00 96.00 184 ILE A N 1
ATOM 1518 C CA . ILE A 1 184 ? 6.294 -18.081 -12.398 1.00 96.00 184 ILE A CA 1
ATOM 1519 C C . ILE A 1 184 ? 5.357 -16.873 -12.528 1.00 96.00 184 ILE A C 1
ATOM 1521 O O . ILE A 1 184 ? 4.153 -16.983 -12.285 1.00 96.00 184 ILE A O 1
ATOM 1525 N N . TYR A 1 185 ? 5.897 -15.714 -12.920 1.00 95.81 185 TYR A N 1
ATOM 1526 C CA . TYR A 1 185 ? 5.104 -14.507 -13.120 1.00 95.81 185 TYR A CA 1
ATOM 1527 C C . TYR A 1 185 ? 4.021 -14.722 -14.177 1.00 95.81 185 TYR A C 1
ATOM 1529 O O . TYR A 1 185 ? 2.862 -14.401 -13.938 1.00 95.81 185 TYR A O 1
ATOM 1537 N N . LEU A 1 186 ? 4.376 -15.300 -15.326 1.00 94.75 186 LEU A N 1
ATOM 1538 C CA . LEU A 1 186 ? 3.429 -15.565 -16.409 1.00 94.75 186 LEU A CA 1
ATOM 1539 C C . LEU A 1 186 ? 2.454 -16.703 -16.080 1.00 94.75 186 LEU A C 1
ATOM 1541 O O . LEU A 1 186 ? 1.316 -16.661 -16.530 1.00 94.75 186 LEU A O 1
ATOM 1545 N N . GLU A 1 187 ? 2.847 -17.687 -15.273 1.00 96.19 187 GLU A N 1
ATOM 1546 C CA . GLU A 1 187 ? 1.935 -18.737 -14.801 1.00 96.19 187 GLU A CA 1
ATOM 1547 C C . GLU A 1 187 ? 0.812 -18.158 -13.925 1.00 96.19 187 GLU A C 1
ATOM 1549 O O . GLU A 1 187 ? -0.360 -18.499 -14.089 1.00 96.19 187 GLU A O 1
ATOM 1554 N N . ARG A 1 188 ? 1.163 -17.250 -13.008 1.00 96.31 188 ARG A N 1
ATOM 1555 C CA . ARG A 1 188 ? 0.237 -16.665 -12.024 1.00 96.31 188 ARG A CA 1
ATOM 1556 C C . ARG A 1 188 ? -0.420 -15.359 -12.492 1.00 96.31 188 ARG A C 1
ATOM 1558 O O . ARG A 1 188 ? -1.420 -14.941 -11.916 1.00 96.31 188 ARG A O 1
ATOM 1565 N N . ASN A 1 189 ? 0.108 -14.730 -13.541 1.00 95.69 189 ASN A N 1
ATOM 1566 C CA . ASN A 1 189 ? -0.460 -13.574 -14.239 1.00 95.69 189 ASN A CA 1
ATOM 1567 C C . ASN A 1 189 ? -0.402 -13.793 -15.770 1.00 95.69 189 ASN A C 1
ATOM 1569 O O . ASN A 1 189 ? 0.358 -13.116 -16.471 1.00 95.69 189 ASN A O 1
ATOM 1573 N N . PRO A 1 190 ? -1.209 -14.722 -16.319 1.00 93.38 190 PRO A N 1
ATOM 1574 C CA . PRO A 1 190 ? -1.119 -15.139 -17.725 1.00 93.38 190 PRO A CA 1
ATOM 1575 C C . PRO A 1 190 ? -1.450 -14.033 -18.727 1.00 93.38 190 PRO A C 1
ATOM 1577 O O . PRO A 1 190 ? -0.980 -14.063 -19.861 1.00 93.38 190 PRO A O 1
ATOM 1580 N N . ASN A 1 191 ? -2.221 -13.029 -18.307 1.00 91.31 191 ASN A N 1
ATOM 1581 C CA . ASN A 1 191 ? -2.556 -11.876 -19.141 1.00 91.31 191 ASN A CA 1
ATOM 1582 C C . ASN A 1 191 ? -1.520 -10.746 -19.037 1.00 91.31 191 ASN A C 1
ATOM 1584 O O . ASN A 1 191 ? -1.674 -9.723 -19.700 1.00 91.31 191 ASN A O 1
ATOM 1588 N N . GLY A 1 192 ? -0.493 -10.901 -18.193 1.00 92.06 192 GLY A N 1
ATOM 1589 C CA . GLY A 1 192 ? 0.577 -9.923 -18.024 1.00 92.06 192 GLY A CA 1
ATOM 1590 C C . GLY A 1 192 ? 0.091 -8.537 -17.598 1.00 92.06 192 GLY A C 1
ATOM 1591 O O . GLY A 1 192 ? 0.730 -7.544 -17.949 1.00 92.06 192 GLY A O 1
ATOM 1592 N N . VAL A 1 193 ? -1.033 -8.444 -16.875 1.00 93.62 193 VAL A N 1
ATOM 1593 C CA . VAL A 1 193 ? -1.578 -7.145 -16.449 1.00 93.62 193 VAL A CA 1
ATOM 1594 C C . VAL A 1 193 ? -0.626 -6.453 -15.473 1.00 93.62 193 VAL A C 1
ATOM 1596 O O . VAL A 1 193 ? 0.169 -7.112 -14.800 1.00 93.62 193 VAL A O 1
ATOM 1599 N N . GLY A 1 194 ? -0.680 -5.124 -15.423 1.00 93.62 194 GLY A N 1
ATOM 1600 C CA . GLY A 1 194 ? 0.026 -4.335 -14.415 1.00 93.62 194 GLY A CA 1
ATOM 1601 C C . GLY A 1 194 ? -0.851 -4.115 -13.191 1.00 93.62 194 GLY A C 1
ATOM 1602 O O . GLY A 1 194 ? -2.073 -4.062 -13.331 1.00 93.62 194 GLY A O 1
ATOM 1603 N N . PHE A 1 195 ? -0.247 -4.003 -12.009 1.00 95.44 195 PHE A N 1
ATOM 1604 C CA . PHE A 1 195 ? -0.965 -3.843 -10.741 1.00 95.44 195 PHE A CA 1
ATOM 1605 C C . PHE A 1 195 ? -0.681 -2.492 -10.101 1.00 95.44 195 PHE A C 1
ATOM 1607 O O . PHE A 1 195 ? 0.480 -2.111 -10.003 1.00 95.44 195 PHE A O 1
ATOM 1614 N N . ASN A 1 196 ? -1.724 -1.807 -9.633 1.00 92.56 196 ASN A N 1
ATOM 1615 C CA . ASN A 1 196 ? -1.611 -0.509 -8.973 1.00 92.56 196 ASN A CA 1
ATOM 1616 C C . ASN A 1 196 ? -0.958 -0.612 -7.586 1.00 92.56 196 ASN A C 1
ATOM 1618 O O . ASN A 1 196 ? -1.256 -1.538 -6.834 1.00 92.56 196 ASN A O 1
ATOM 1622 N N . GLY A 1 197 ? -0.099 0.350 -7.239 1.00 89.81 197 GLY A N 1
ATOM 1623 C CA . GLY A 1 197 ? 0.622 0.389 -5.962 1.00 89.81 197 GLY A CA 1
ATOM 1624 C C . GLY A 1 197 ? -0.162 1.001 -4.801 1.00 89.81 197 GLY A C 1
ATOM 1625 O O . GLY A 1 197 ? 0.218 0.799 -3.651 1.00 89.81 197 GLY A O 1
ATOM 1626 N N . GLY A 1 198 ? -1.259 1.708 -5.088 1.00 90.62 198 GLY A N 1
ATOM 1627 C CA . GLY A 1 198 ? -2.052 2.390 -4.068 1.00 90.62 198 GLY A CA 1
ATOM 1628 C C . GLY A 1 198 ? -3.016 1.481 -3.319 1.00 90.62 198 GLY A C 1
ATOM 1629 O O . GLY A 1 198 ? -3.518 1.875 -2.278 1.00 90.62 198 GLY A O 1
ATOM 1630 N N . PHE A 1 199 ? -3.287 0.263 -3.796 1.00 94.81 199 PHE A N 1
ATOM 1631 C CA . PHE A 1 199 ? -4.091 -0.714 -3.060 1.00 94.81 199 PHE A CA 1
ATOM 1632 C C . PHE A 1 199 ? -3.614 -2.135 -3.332 1.00 94.81 199 PHE A C 1
ATOM 1634 O O . PHE A 1 199 ? -3.796 -2.650 -4.439 1.00 94.81 199 PHE A O 1
ATOM 1641 N N . GLN A 1 200 ? -3.023 -2.782 -2.328 1.00 96.94 200 GLN A N 1
ATOM 1642 C CA . GLN A 1 200 ? -2.479 -4.132 -2.474 1.00 96.94 200 GLN A CA 1
ATOM 1643 C C . GLN A 1 200 ? -2.520 -4.907 -1.158 1.00 96.94 200 GLN A C 1
ATOM 1645 O O . GLN A 1 200 ? -2.180 -4.384 -0.100 1.00 96.94 200 GLN A O 1
ATOM 1650 N N . GLY A 1 201 ? -2.872 -6.185 -1.238 1.00 98.00 201 GLY A N 1
ATOM 1651 C CA . GLY A 1 201 ? -2.610 -7.168 -0.197 1.00 98.00 201 GLY A CA 1
ATOM 1652 C C . GLY A 1 201 ? -1.241 -7.800 -0.402 1.00 98.00 201 GLY A C 1
ATOM 1653 O O . GLY A 1 201 ? -0.984 -8.331 -1.482 1.00 98.00 201 GLY A O 1
ATOM 1654 N N . ILE A 1 202 ? -0.366 -7.748 0.597 1.00 98.25 202 ILE A N 1
ATOM 1655 C CA . ILE A 1 202 ? 1.024 -8.194 0.489 1.00 98.25 202 ILE A CA 1
ATOM 1656 C C . ILE A 1 202 ? 1.270 -9.379 1.418 1.00 98.25 202 ILE A C 1
ATOM 1658 O O . ILE A 1 202 ? 1.104 -9.259 2.631 1.00 98.25 202 ILE A O 1
ATOM 1662 N N . ASP A 1 203 ? 1.733 -10.499 0.861 1.00 98.31 203 ASP A N 1
ATOM 1663 C CA . ASP A 1 203 ? 2.304 -11.586 1.663 1.00 98.31 203 ASP A CA 1
ATOM 1664 C C . ASP A 1 203 ? 3.729 -11.199 2.058 1.00 98.31 203 ASP A C 1
ATOM 1666 O O . ASP A 1 203 ? 4.607 -11.048 1.211 1.00 98.31 203 ASP A O 1
ATOM 1670 N N . LEU A 1 204 ? 3.982 -11.039 3.352 1.00 98.31 204 LEU A N 1
ATOM 1671 C CA . LEU A 1 204 ? 5.280 -10.593 3.848 1.00 98.31 204 LEU A CA 1
ATOM 1672 C C . LEU A 1 204 ? 6.379 -11.654 3.696 1.00 98.31 204 LEU A C 1
ATOM 1674 O O . LEU A 1 204 ? 7.557 -11.322 3.840 1.00 98.31 204 LEU A O 1
ATOM 1678 N N . ALA A 1 205 ? 6.037 -12.893 3.322 1.00 97.38 205 ALA A N 1
ATOM 1679 C CA . ALA A 1 205 ? 7.016 -13.911 2.938 1.00 97.38 205 ALA A CA 1
ATOM 1680 C C . ALA A 1 205 ? 7.903 -13.479 1.752 1.00 97.38 205 ALA A C 1
ATOM 1682 O O . ALA A 1 205 ? 9.009 -13.998 1.599 1.00 97.38 205 ALA A O 1
ATOM 1683 N N . ILE A 1 206 ? 7.496 -12.471 0.962 1.00 97.31 206 ILE A N 1
ATOM 1684 C CA . ILE A 1 206 ? 8.350 -11.881 -0.086 1.00 97.31 206 ILE A CA 1
ATOM 1685 C C . ILE A 1 206 ? 9.686 -11.336 0.449 1.00 97.31 206 ILE A C 1
ATOM 1687 O O . ILE A 1 206 ? 10.624 -11.141 -0.325 1.00 97.31 206 ILE A O 1
ATOM 1691 N N . TYR A 1 207 ? 9.777 -11.081 1.757 1.00 98.19 207 TYR A N 1
ATOM 1692 C CA . TYR A 1 207 ? 10.974 -10.577 2.421 1.00 98.19 207 TYR A CA 1
ATOM 1693 C C . TYR A 1 207 ? 11.868 -11.661 3.028 1.00 98.19 207 TYR A C 1
ATOM 1695 O O . TYR A 1 207 ? 12.966 -11.331 3.477 1.00 98.19 207 TYR A O 1
ATOM 1703 N N . ASP A 1 208 ? 11.451 -12.931 3.035 1.00 97.44 208 ASP A N 1
ATOM 1704 C CA . ASP A 1 208 ? 12.192 -14.015 3.700 1.00 97.44 208 ASP A CA 1
ATOM 1705 C C . ASP A 1 208 ? 13.603 -14.187 3.118 1.00 97.44 208 ASP A C 1
ATOM 1707 O O . ASP A 1 208 ? 14.578 -14.356 3.856 1.00 97.44 208 ASP A O 1
ATOM 1711 N N . ASP A 1 209 ? 13.735 -14.008 1.801 1.00 95.19 209 ASP A N 1
ATOM 1712 C CA . ASP A 1 209 ? 15.014 -14.058 1.085 1.00 95.19 209 ASP A CA 1
ATOM 1713 C C . ASP A 1 209 ? 15.929 -12.852 1.392 1.00 95.19 209 ASP A C 1
ATOM 1715 O O . ASP A 1 209 ? 17.101 -12.862 1.016 1.00 95.19 209 ASP A O 1
ATOM 1719 N N . PHE A 1 210 ? 15.426 -11.828 2.094 1.00 97.00 210 PHE A N 1
ATOM 1720 C CA . PHE A 1 210 ? 16.100 -10.559 2.398 1.00 97.00 210 PHE A CA 1
ATOM 1721 C C . PHE A 1 210 ? 16.289 -10.310 3.905 1.00 97.00 210 PHE A C 1
ATOM 1723 O O . PHE A 1 210 ? 16.476 -9.170 4.341 1.00 97.00 210 PHE A O 1
ATOM 1730 N N . LEU A 1 211 ? 16.248 -11.363 4.728 1.00 96.38 211 LEU A N 1
ATOM 1731 C CA . LEU A 1 211 ? 16.451 -11.242 6.176 1.00 96.38 211 LEU A CA 1
ATOM 1732 C C . LEU A 1 211 ? 17.930 -11.228 6.593 1.00 96.38 211 LEU A C 1
ATOM 1734 O O . LEU A 1 211 ? 18.239 -10.697 7.661 1.00 96.38 211 LEU A O 1
ATOM 1738 N N . SER A 1 212 ? 18.855 -11.771 5.799 1.00 96.12 212 SER A N 1
ATOM 1739 C CA . SER A 1 212 ? 20.296 -11.650 6.073 1.00 96.12 212 SER A CA 1
ATOM 1740 C C . SER A 1 212 ? 20.840 -10.298 5.608 1.00 96.12 212 SER A C 1
ATOM 1742 O O . SER A 1 212 ? 20.284 -9.671 4.708 1.00 96.12 212 SER A O 1
ATOM 1744 N N . THR A 1 213 ? 21.949 -9.843 6.195 1.00 96.25 213 THR A N 1
ATOM 1745 C CA . THR A 1 213 ? 22.549 -8.544 5.850 1.00 96.25 213 THR A CA 1
ATOM 1746 C C . THR A 1 213 ? 22.947 -8.435 4.386 1.00 96.25 213 THR A C 1
ATOM 1748 O O . THR A 1 213 ? 22.595 -7.458 3.732 1.00 96.25 213 THR A O 1
ATOM 1751 N N . ASP A 1 214 ? 23.625 -9.441 3.837 1.00 96.12 214 ASP A N 1
ATOM 1752 C CA . ASP A 1 214 ? 24.059 -9.431 2.438 1.00 96.12 214 ASP A CA 1
ATOM 1753 C C . ASP A 1 214 ? 22.871 -9.371 1.465 1.00 96.12 214 ASP A C 1
ATOM 1755 O O . ASP A 1 214 ? 22.932 -8.699 0.434 1.00 96.12 214 ASP A O 1
ATOM 1759 N N . ARG A 1 215 ? 21.770 -10.050 1.802 1.00 96.06 215 ARG A N 1
ATOM 1760 C CA . ARG A 1 215 ? 20.562 -10.074 0.982 1.00 96.06 215 ARG A CA 1
ATOM 1761 C C . ARG A 1 215 ? 19.750 -8.800 1.127 1.00 96.06 215 ARG A C 1
ATOM 1763 O O . ARG A 1 215 ? 19.263 -8.288 0.126 1.00 96.06 215 ARG A O 1
ATOM 1770 N N . PHE A 1 216 ? 19.655 -8.254 2.332 1.00 97.25 216 PHE A N 1
ATOM 1771 C CA . PHE A 1 216 ? 18.998 -6.976 2.558 1.00 97.25 216 PHE A CA 1
ATOM 1772 C C . PHE A 1 216 ? 19.693 -5.839 1.797 1.00 97.25 216 PHE A C 1
ATOM 1774 O O . PHE A 1 216 ? 19.037 -5.049 1.126 1.00 97.25 216 PHE A O 1
ATOM 1781 N N . VAL A 1 217 ? 21.029 -5.806 1.790 1.00 94.62 217 VAL A N 1
ATOM 1782 C CA . VAL A 1 217 ? 21.784 -4.831 0.985 1.00 94.62 217 VAL A CA 1
ATOM 1783 C C . VAL A 1 217 ? 21.512 -5.006 -0.514 1.00 94.62 217 VAL A C 1
ATOM 1785 O O . VAL A 1 217 ? 21.384 -4.014 -1.229 1.00 94.62 217 VAL A O 1
ATOM 1788 N N . LYS A 1 218 ? 21.353 -6.246 -1.001 1.00 95.12 218 LYS A N 1
ATOM 1789 C CA . LYS A 1 218 ? 20.931 -6.502 -2.391 1.00 95.12 218 LYS A CA 1
ATOM 1790 C C . LYS A 1 218 ? 19.522 -5.986 -2.681 1.00 95.12 218 LYS A C 1
ATOM 1792 O O . LYS A 1 218 ? 19.325 -5.431 -3.754 1.00 95.12 218 LYS A O 1
ATOM 1797 N N . LEU A 1 219 ? 18.576 -6.139 -1.749 1.00 96.69 219 LEU A N 1
ATOM 1798 C CA . LEU A 1 219 ? 17.229 -5.564 -1.863 1.00 96.69 219 LEU A CA 1
ATOM 1799 C C . LEU A 1 219 ? 17.301 -4.043 -2.020 1.00 96.69 219 LEU A C 1
ATOM 1801 O O . LEU A 1 219 ? 16.712 -3.507 -2.950 1.00 96.69 219 LEU A O 1
ATOM 1805 N N . LEU A 1 220 ? 18.056 -3.355 -1.159 1.00 96.19 220 LEU A N 1
ATOM 1806 C CA . LEU A 1 220 ? 18.237 -1.904 -1.270 1.00 96.19 220 LEU A CA 1
ATOM 1807 C C . LEU A 1 220 ? 18.891 -1.511 -2.603 1.00 96.19 220 LEU A C 1
ATOM 1809 O O . LEU A 1 220 ? 18.500 -0.528 -3.221 1.00 96.19 220 LEU A O 1
ATOM 1813 N N . GLY A 1 221 ? 19.831 -2.321 -3.094 1.00 95.25 221 GLY A N 1
ATOM 1814 C CA . GLY A 1 221 ? 20.481 -2.126 -4.391 1.00 95.25 221 GLY A CA 1
ATOM 1815 C C . GLY A 1 221 ? 19.580 -2.310 -5.620 1.00 95.25 221 GLY A C 1
ATOM 1816 O O . GLY A 1 221 ? 20.043 -2.039 -6.725 1.00 95.25 221 GLY A O 1
ATOM 1817 N N . LEU A 1 222 ? 18.329 -2.762 -5.462 1.00 95.88 222 LEU A N 1
ATOM 1818 C CA . LEU A 1 222 ? 17.360 -2.822 -6.563 1.00 95.88 222 LEU A CA 1
ATOM 1819 C C . LEU A 1 222 ? 16.793 -1.449 -6.926 1.00 95.88 222 LEU A C 1
ATOM 1821 O O . LEU A 1 222 ? 16.355 -1.267 -8.059 1.00 95.88 222 LEU A O 1
ATOM 1825 N N . PHE A 1 223 ? 16.763 -0.521 -5.969 1.00 95.88 223 PHE A N 1
ATOM 1826 C CA . PHE A 1 223 ? 16.083 0.756 -6.127 1.00 95.88 223 PHE A CA 1
ATOM 1827 C C . PHE A 1 223 ? 17.031 1.836 -6.647 1.00 95.88 223 PHE A C 1
ATOM 1829 O O . PHE A 1 223 ? 18.177 1.978 -6.218 1.00 95.88 223 PHE A O 1
ATOM 1836 N N . ASP A 1 224 ? 16.507 2.634 -7.562 1.00 93.31 224 ASP A N 1
ATOM 1837 C CA . ASP A 1 224 ? 17.064 3.887 -8.019 1.00 93.31 224 ASP A CA 1
ATOM 1838 C C . ASP A 1 224 ? 16.639 5.011 -7.071 1.00 93.31 224 ASP A C 1
ATOM 1840 O O . ASP A 1 224 ? 15.462 5.355 -6.964 1.00 93.31 224 ASP A O 1
ATOM 1844 N N . TYR A 1 225 ? 17.625 5.583 -6.384 1.00 91.50 225 TYR A N 1
ATOM 1845 C CA . TYR A 1 225 ? 17.429 6.640 -5.396 1.00 91.50 225 TYR A CA 1
ATOM 1846 C C . TYR A 1 225 ? 17.445 8.048 -6.003 1.00 91.50 225 TYR A C 1
ATOM 1848 O O . TYR A 1 225 ? 17.516 9.029 -5.262 1.00 91.50 225 TYR A O 1
ATOM 1856 N N . ARG A 1 226 ? 17.402 8.197 -7.333 1.00 88.31 226 ARG A N 1
ATOM 1857 C CA . ARG A 1 226 ? 17.189 9.511 -7.954 1.00 88.31 226 ARG A CA 1
ATOM 1858 C C . ARG A 1 226 ? 15.836 10.085 -7.522 1.00 88.31 226 ARG A C 1
ATOM 1860 O O . ARG A 1 226 ? 14.832 9.382 -7.494 1.00 88.31 226 ARG A O 1
ATOM 1867 N N . GLY A 1 227 ? 15.821 11.375 -7.194 1.00 83.19 227 GLY A N 1
ATOM 1868 C CA . GLY A 1 227 ? 14.582 12.101 -6.918 1.00 83.19 227 GLY A CA 1
ATOM 1869 C C . GLY A 1 227 ? 13.828 12.458 -8.199 1.00 83.19 227 GLY A C 1
ATOM 1870 O O . GLY A 1 227 ? 14.366 12.381 -9.301 1.00 83.19 227 GLY A O 1
ATOM 1871 N N . THR A 1 228 ? 12.585 12.916 -8.054 1.00 82.25 228 THR A N 1
ATOM 1872 C CA . THR A 1 228 ? 11.763 13.433 -9.167 1.00 82.25 228 THR A CA 1
ATOM 1873 C C . THR A 1 228 ? 12.122 14.867 -9.569 1.00 82.25 228 THR A C 1
ATOM 1875 O O . THR A 1 228 ? 11.441 15.454 -10.406 1.00 82.25 228 THR A O 1
ATOM 1878 N N . PHE A 1 229 ? 13.165 15.438 -8.970 1.00 83.88 229 PHE A N 1
ATOM 1879 C CA . PHE A 1 229 ? 13.708 16.752 -9.290 1.00 83.88 229 PHE A CA 1
ATOM 1880 C C . PHE A 1 229 ? 15.177 16.604 -9.680 1.00 83.88 229 PHE A C 1
ATOM 1882 O O . PHE A 1 229 ? 15.898 15.803 -9.080 1.00 83.88 229 PHE A O 1
ATOM 1889 N N . ASP A 1 230 ? 15.608 17.355 -10.690 1.00 82.75 230 ASP A N 1
ATOM 1890 C CA . ASP A 1 230 ? 17.011 17.419 -11.089 1.00 82.75 230 ASP A CA 1
ATOM 1891 C C . ASP A 1 230 ? 17.854 18.251 -10.099 1.00 82.75 230 ASP A C 1
ATOM 1893 O O . ASP A 1 230 ? 17.350 18.834 -9.136 1.00 82.75 230 ASP A O 1
ATOM 1897 N N . GLU A 1 231 ? 19.163 18.321 -10.343 1.00 82.94 231 GLU A N 1
ATOM 1898 C CA . GLU A 1 231 ? 20.113 19.101 -9.533 1.00 82.94 231 GLU A CA 1
ATOM 1899 C C . GLU A 1 231 ? 19.834 20.616 -9.513 1.00 82.94 231 GLU A C 1
ATOM 1901 O O . GLU A 1 231 ? 20.309 21.316 -8.620 1.00 82.94 231 GLU A O 1
ATOM 1906 N N . ASN A 1 232 ? 19.033 21.119 -10.457 1.00 85.00 232 ASN A N 1
ATOM 1907 C CA . ASN A 1 232 ? 18.616 22.518 -10.550 1.00 85.00 232 ASN A CA 1
ATOM 1908 C C . ASN A 1 232 ? 17.239 22.763 -9.904 1.00 85.00 232 ASN A C 1
ATOM 1910 O O . ASN A 1 232 ? 16.754 23.896 -9.904 1.00 85.00 232 ASN A O 1
ATOM 1914 N N . GLY A 1 233 ? 16.598 21.723 -9.359 1.00 82.44 233 GLY A N 1
ATOM 1915 C CA . GLY A 1 233 ? 15.266 21.790 -8.762 1.00 82.44 233 GLY A CA 1
ATOM 1916 C C . GLY A 1 233 ? 14.116 21.755 -9.774 1.00 82.44 233 GLY A C 1
ATOM 1917 O O . GLY A 1 233 ? 12.979 22.038 -9.394 1.00 82.44 233 GLY A O 1
ATOM 1918 N N . ASN A 1 234 ? 14.372 21.409 -11.040 1.00 82.19 234 ASN A N 1
ATOM 1919 C CA . ASN A 1 234 ? 13.316 21.228 -12.034 1.00 82.19 234 ASN A CA 1
ATOM 1920 C C . ASN A 1 234 ? 12.689 19.844 -11.901 1.00 82.19 234 ASN A C 1
ATOM 1922 O O . ASN A 1 234 ? 13.383 18.840 -11.750 1.00 82.19 234 ASN A O 1
ATOM 1926 N N . GLU A 1 235 ? 11.367 19.786 -12.010 1.00 80.69 235 GLU A N 1
ATOM 1927 C CA . GLU A 1 235 ? 10.628 18.528 -11.985 1.00 80.69 235 GLU A CA 1
ATOM 1928 C C . GLU A 1 235 ? 10.910 17.703 -13.249 1.00 80.69 235 GLU A C 1
ATOM 1930 O O . GLU A 1 235 ? 10.826 18.198 -14.377 1.00 80.69 235 GLU A O 1
ATOM 1935 N N . ILE A 1 236 ? 11.242 16.431 -13.051 1.00 80.12 236 ILE A N 1
ATOM 1936 C CA . ILE A 1 236 ? 11.451 15.446 -14.110 1.00 80.12 236 ILE A CA 1
ATOM 1937 C C . ILE A 1 236 ? 10.079 14.929 -14.553 1.00 80.12 236 ILE A C 1
ATOM 1939 O O . ILE A 1 236 ? 9.225 14.628 -13.722 1.00 80.12 236 ILE A O 1
ATOM 1943 N N . TRP A 1 237 ? 9.868 14.784 -15.862 1.00 80.38 237 TRP A N 1
ATOM 1944 C CA . TRP A 1 237 ? 8.603 14.328 -16.450 1.00 80.38 237 TRP A CA 1
ATOM 1945 C C . TRP A 1 237 ? 8.799 13.147 -17.407 1.00 80.38 237 TRP A C 1
ATOM 1947 O O . TRP A 1 237 ? 9.914 12.844 -17.829 1.00 80.38 237 TRP A O 1
ATOM 1957 N N . GLY A 1 238 ? 7.694 12.493 -17.777 1.00 80.00 238 GLY A N 1
ATOM 1958 C CA . GLY A 1 238 ? 7.679 11.397 -18.749 1.00 80.00 238 GLY A CA 1
ATOM 1959 C C . GLY A 1 238 ? 8.276 10.098 -18.206 1.00 80.00 238 GLY A C 1
ATOM 1960 O O . GLY A 1 238 ? 8.203 9.825 -17.007 1.00 80.00 238 GLY A O 1
ATOM 1961 N N . ASP A 1 239 ? 8.872 9.305 -19.096 1.00 84.69 239 ASP A N 1
ATOM 1962 C CA . ASP A 1 239 ? 9.357 7.951 -18.800 1.00 84.69 239 ASP A CA 1
ATOM 1963 C C . ASP A 1 239 ? 10.335 7.917 -17.624 1.00 84.69 239 ASP A C 1
ATOM 1965 O O . ASP A 1 239 ? 10.263 7.026 -16.786 1.00 84.69 239 ASP A O 1
ATOM 1969 N N . GLN A 1 240 ? 11.217 8.910 -17.499 1.00 84.62 240 GLN A N 1
ATOM 1970 C CA . GLN A 1 240 ? 12.178 8.949 -16.397 1.00 84.62 240 GLN A CA 1
ATOM 1971 C C . GLN A 1 240 ? 11.488 9.087 -15.033 1.00 84.62 240 GLN A C 1
ATOM 1973 O O . GLN A 1 240 ? 11.873 8.408 -14.084 1.00 84.62 240 GLN A O 1
ATOM 1978 N N . ARG A 1 241 ? 10.455 9.931 -14.936 1.00 84.94 241 ARG A N 1
ATOM 1979 C CA . ARG A 1 241 ? 9.653 10.059 -13.715 1.00 84.94 241 ARG A CA 1
ATOM 1980 C C . ARG A 1 241 ? 8.885 8.774 -13.437 1.00 84.94 241 ARG A C 1
ATOM 1982 O O . ARG A 1 241 ? 8.909 8.291 -12.311 1.00 84.94 241 ARG A O 1
ATOM 1989 N N . PHE A 1 242 ? 8.267 8.204 -14.470 1.00 86.50 242 PHE A N 1
ATOM 1990 C CA . PHE A 1 242 ? 7.559 6.933 -14.373 1.00 86.50 242 PHE A CA 1
ATOM 1991 C C . PHE A 1 242 ? 8.463 5.829 -13.806 1.00 86.50 242 PHE A C 1
ATOM 1993 O O . PHE A 1 242 ? 8.063 5.138 -12.871 1.00 86.50 242 PHE A O 1
ATOM 2000 N N . LEU A 1 243 ? 9.701 5.712 -14.301 1.00 89.12 243 LEU A N 1
ATOM 2001 C CA . LEU A 1 243 ? 10.683 4.756 -13.788 1.00 89.12 243 LEU A CA 1
ATOM 2002 C C . LEU A 1 243 ? 11.004 4.981 -12.306 1.00 89.12 243 LEU A C 1
ATOM 2004 O O . LEU A 1 243 ? 11.163 4.010 -11.581 1.00 89.12 243 LEU A O 1
ATOM 2008 N N . ILE A 1 244 ? 11.086 6.230 -11.844 1.00 87.31 244 ILE A N 1
ATOM 2009 C CA . ILE A 1 244 ? 11.397 6.550 -10.443 1.00 87.31 244 ILE A CA 1
ATOM 2010 C C . ILE A 1 244 ? 10.199 6.264 -9.527 1.00 87.31 244 ILE A C 1
ATOM 2012 O O . ILE A 1 244 ? 10.362 5.626 -8.487 1.00 87.31 244 ILE A O 1
ATOM 2016 N N . GLU A 1 245 ? 9.002 6.722 -9.900 1.00 85.44 245 GLU A N 1
ATOM 2017 C CA . GLU A 1 245 ? 7.811 6.688 -9.039 1.00 85.44 245 GLU A CA 1
ATOM 2018 C C . GLU A 1 245 ? 7.188 5.292 -8.920 1.00 85.44 245 GLU A C 1
ATOM 2020 O O . GLU A 1 245 ? 6.566 4.984 -7.907 1.00 85.44 245 GLU A O 1
ATOM 2025 N N . THR A 1 246 ? 7.379 4.416 -9.909 1.00 90.88 246 THR A N 1
ATOM 2026 C CA . THR A 1 246 ? 6.724 3.095 -9.931 1.00 90.88 246 THR A CA 1
ATOM 2027 C C . THR A 1 246 ? 7.562 1.953 -9.356 1.00 90.88 246 THR A C 1
ATOM 2029 O O . THR A 1 246 ? 7.152 0.795 -9.403 1.00 90.88 246 THR A O 1
ATOM 2032 N N . GLN A 1 247 ? 8.727 2.228 -8.765 1.00 94.81 247 GLN A N 1
ATOM 2033 C CA . GLN A 1 247 ? 9.607 1.165 -8.260 1.00 94.81 247 GLN A CA 1
ATOM 2034 C C . GLN A 1 247 ? 9.006 0.400 -7.074 1.00 94.81 247 GLN A C 1
ATOM 2036 O O . GLN A 1 247 ? 9.136 -0.821 -7.016 1.00 94.81 247 GLN A O 1
ATOM 2041 N N . GLN A 1 248 ? 8.321 1.078 -6.143 1.00 94.19 248 GLN A N 1
ATOM 2042 C CA . GLN A 1 248 ? 7.621 0.415 -5.032 1.00 94.19 248 GLN A CA 1
ATOM 2043 C C . GLN A 1 248 ? 6.483 -0.473 -5.549 1.00 94.19 248 GLN A C 1
ATOM 2045 O O . GLN A 1 248 ? 6.424 -1.656 -5.211 1.00 94.19 248 GLN A O 1
ATOM 2050 N N . GLN A 1 249 ? 5.642 0.073 -6.427 1.00 93.94 249 GLN A N 1
ATOM 2051 C CA . GLN A 1 249 ? 4.575 -0.659 -7.106 1.00 93.94 249 GLN A CA 1
ATOM 2052 C C . GLN A 1 249 ? 5.122 -1.880 -7.854 1.00 93.94 249 GLN A C 1
ATOM 2054 O O . GLN A 1 249 ? 4.560 -2.973 -7.766 1.00 93.94 249 GLN A O 1
ATOM 2059 N N . SER A 1 250 ? 6.260 -1.715 -8.529 1.00 96.81 250 SER A N 1
ATOM 2060 C CA . SER A 1 250 ? 6.947 -2.792 -9.227 1.00 96.81 250 SER A CA 1
ATOM 2061 C C . SER A 1 250 ? 7.467 -3.864 -8.283 1.00 96.81 250 SER A C 1
ATOM 2063 O O . SER A 1 250 ? 7.233 -5.045 -8.525 1.00 96.81 250 SER A O 1
ATOM 2065 N N . PHE A 1 251 ? 8.107 -3.490 -7.175 1.00 97.81 251 PHE A N 1
ATOM 2066 C CA . PHE A 1 251 ? 8.573 -4.465 -6.196 1.00 97.81 251 PHE A CA 1
ATOM 2067 C C . PHE A 1 251 ? 7.415 -5.332 -5.691 1.00 97.81 251 PHE A C 1
ATOM 2069 O O . PHE A 1 251 ? 7.486 -6.556 -5.783 1.00 97.81 251 PHE A O 1
ATOM 2076 N N . PHE A 1 252 ? 6.325 -4.720 -5.225 1.00 97.44 252 PHE A N 1
ATOM 2077 C CA . PHE A 1 252 ? 5.200 -5.468 -4.668 1.00 97.44 252 PHE A CA 1
ATOM 2078 C C . PHE A 1 252 ? 4.422 -6.269 -5.702 1.00 97.44 252 PHE A C 1
ATOM 2080 O O . PHE A 1 252 ? 4.140 -7.440 -5.455 1.00 97.44 252 PHE A O 1
ATOM 2087 N N . GLY A 1 253 ? 4.110 -5.686 -6.863 1.00 96.38 253 GLY A N 1
ATOM 2088 C CA . GLY A 1 253 ? 3.386 -6.384 -7.925 1.00 96.38 253 GLY A CA 1
ATOM 2089 C C . GLY A 1 253 ? 4.128 -7.638 -8.385 1.00 96.38 253 GLY A C 1
ATOM 2090 O O . GLY A 1 253 ? 3.550 -8.720 -8.466 1.00 96.38 253 GLY A O 1
ATOM 2091 N N . LEU A 1 254 ? 5.440 -7.528 -8.598 1.00 97.31 254 LEU A N 1
ATOM 2092 C CA . LEU A 1 254 ? 6.260 -8.646 -9.057 1.00 97.31 254 LEU A CA 1
ATOM 2093 C C . LEU A 1 254 ? 6.489 -9.683 -7.966 1.00 97.31 254 LEU A C 1
ATOM 2095 O O . LEU A 1 254 ? 6.321 -10.880 -8.204 1.00 97.31 254 LEU A O 1
ATOM 2099 N N . MET A 1 255 ? 6.872 -9.242 -6.769 1.00 97.81 255 MET A N 1
ATOM 2100 C CA . MET A 1 255 ? 7.219 -10.153 -5.685 1.00 97.81 255 MET A CA 1
ATOM 2101 C C . MET A 1 255 ? 6.004 -10.894 -5.141 1.00 97.81 255 MET A C 1
ATOM 2103 O O . MET A 1 255 ? 6.122 -12.086 -4.872 1.00 97.81 255 MET A O 1
ATOM 2107 N N . ASN A 1 256 ? 4.833 -10.256 -5.052 1.00 96.81 256 ASN A N 1
ATOM 2108 C CA . ASN A 1 256 ? 3.612 -10.978 -4.700 1.00 96.81 256 ASN A CA 1
ATOM 2109 C C . ASN A 1 256 ? 3.312 -12.070 -5.721 1.00 96.81 256 ASN A C 1
ATOM 2111 O O . ASN A 1 256 ? 3.041 -13.190 -5.330 1.00 96.81 256 ASN A O 1
ATOM 2115 N N . VAL A 1 257 ? 3.409 -11.808 -7.025 1.00 96.94 257 VAL A N 1
ATOM 2116 C CA . VAL A 1 257 ? 3.142 -12.861 -8.016 1.00 96.94 257 VAL A CA 1
ATOM 2117 C C . VAL A 1 257 ? 4.185 -13.980 -7.929 1.00 96.94 257 VAL A C 1
ATOM 2119 O O . VAL A 1 257 ? 3.827 -15.157 -7.864 1.00 96.94 257 VAL A O 1
ATOM 2122 N N . MET A 1 258 ? 5.472 -13.635 -7.880 1.00 96.50 258 MET A N 1
ATOM 2123 C CA . MET A 1 258 ? 6.556 -14.619 -7.949 1.00 96.50 258 MET A CA 1
ATOM 2124 C C . MET A 1 258 ? 6.804 -15.394 -6.651 1.00 96.50 258 MET A C 1
ATOM 2126 O O . MET A 1 258 ? 7.261 -16.537 -6.703 1.00 96.50 258 MET A O 1
ATOM 2130 N N . ARG A 1 259 ? 6.614 -14.760 -5.489 1.00 95.94 259 ARG A N 1
ATOM 2131 C CA . ARG A 1 259 ? 7.175 -15.223 -4.208 1.00 95.94 259 ARG A CA 1
ATOM 2132 C C . ARG A 1 259 ? 6.168 -15.313 -3.067 1.00 95.94 259 ARG A C 1
ATOM 2134 O O . ARG A 1 259 ? 6.539 -15.832 -2.018 1.00 95.94 259 ARG A O 1
ATOM 2141 N N . SER A 1 260 ? 4.916 -14.891 -3.247 1.00 96.44 260 SER A N 1
ATOM 2142 C CA . SER A 1 260 ? 3.889 -15.187 -2.247 1.00 96.44 260 SER A CA 1
ATOM 2143 C C . SER A 1 260 ? 3.673 -16.697 -2.105 1.00 96.44 260 SER A C 1
ATOM 2145 O O . SER A 1 260 ? 3.794 -17.474 -3.068 1.00 96.44 260 SER A O 1
ATOM 2147 N N . ARG A 1 261 ? 3.294 -17.109 -0.894 1.00 96.31 261 ARG A N 1
ATOM 2148 C CA . ARG A 1 261 ? 2.940 -18.493 -0.561 1.00 96.31 261 ARG A CA 1
ATOM 2149 C C . ARG A 1 261 ? 1.682 -18.942 -1.297 1.00 96.31 261 ARG A C 1
ATOM 2151 O O . ARG A 1 261 ? 1.614 -20.079 -1.755 1.00 96.31 261 ARG A O 1
ATOM 2158 N N . LEU A 1 262 ? 0.709 -18.042 -1.424 1.00 96.75 262 LEU A N 1
ATOM 2159 C CA . LEU A 1 262 ? -0.567 -18.275 -2.100 1.00 96.75 262 LEU A CA 1
ATOM 2160 C C . LEU A 1 262 ? -0.636 -17.475 -3.395 1.00 96.75 262 LEU A C 1
ATOM 2162 O O . LEU A 1 262 ? -0.201 -16.325 -3.426 1.00 96.75 262 LEU A O 1
ATOM 2166 N N . THR A 1 263 ? -1.206 -18.057 -4.451 1.00 96.25 263 THR A N 1
ATOM 2167 C CA . THR A 1 263 ? -1.440 -17.338 -5.711 1.00 96.25 263 THR A CA 1
ATOM 2168 C C . THR A 1 263 ? -2.249 -16.067 -5.435 1.00 96.25 263 THR A C 1
ATOM 2170 O O . THR A 1 263 ? -3.285 -16.164 -4.771 1.00 96.25 263 THR A O 1
ATOM 2173 N N . PRO A 1 264 ? -1.804 -14.892 -5.917 1.00 97.31 264 PRO A N 1
ATOM 2174 C CA . PRO A 1 264 ? -2.539 -13.655 -5.717 1.00 97.31 264 PRO A CA 1
ATOM 2175 C C . PRO A 1 264 ? -3.962 -13.734 -6.258 1.00 97.31 264 PRO A C 1
ATOM 2177 O O . PRO A 1 264 ? -4.200 -14.193 -7.377 1.00 97.31 264 PRO A O 1
ATOM 2180 N N . HIS A 1 265 ? -4.895 -13.215 -5.477 1.00 97.56 265 HIS A N 1
ATOM 2181 C CA . HIS A 1 265 ? -6.239 -12.916 -5.917 1.00 97.56 265 HIS A CA 1
ATOM 2182 C C . HIS A 1 265 ? -6.233 -11.611 -6.715 1.00 97.56 265 HIS A C 1
ATOM 2184 O O . HIS A 1 265 ? -6.239 -10.506 -6.165 1.00 97.56 265 HIS A O 1
ATOM 2190 N N . ILE A 1 266 ? -6.155 -11.744 -8.038 1.00 96.56 266 ILE A N 1
ATOM 2191 C CA . ILE A 1 266 ? -6.274 -10.614 -8.958 1.00 96.56 266 ILE A CA 1
ATOM 2192 C C . ILE A 1 266 ? -7.760 -10.277 -9.069 1.00 96.56 266 ILE A C 1
ATOM 2194 O O . ILE A 1 266 ? -8.532 -11.044 -9.649 1.00 96.56 266 ILE A O 1
ATOM 2198 N N . LEU A 1 267 ? -8.158 -9.133 -8.509 1.00 96.06 267 LEU A N 1
ATOM 2199 C CA . LEU A 1 267 ? -9.553 -8.711 -8.524 1.00 96.06 267 LEU A CA 1
ATOM 2200 C C . LEU A 1 267 ? -10.042 -8.513 -9.961 1.00 96.06 267 LEU A C 1
ATOM 2202 O O . LEU A 1 267 ? -9.298 -8.081 -10.845 1.00 96.06 267 LEU A O 1
ATOM 2206 N N . SER A 1 268 ? -11.320 -8.828 -10.180 1.00 93.44 268 SER A N 1
ATOM 2207 C CA . SER A 1 268 ? -11.961 -8.741 -11.492 1.00 93.44 268 SER A CA 1
ATOM 2208 C C . SER A 1 268 ? -11.757 -7.346 -12.104 1.00 93.44 268 SER A C 1
ATOM 2210 O O . SER A 1 268 ? -12.277 -6.376 -11.548 1.00 93.44 268 SER A O 1
ATOM 2212 N N . PRO A 1 269 ? -11.098 -7.211 -13.275 1.00 89.75 269 PRO A N 1
ATOM 2213 C CA . PRO A 1 269 ? -10.865 -5.914 -13.923 1.00 89.75 269 PRO A CA 1
ATOM 2214 C C . PRO A 1 269 ? -12.156 -5.250 -14.426 1.00 89.75 269 PRO A C 1
ATOM 2216 O O . PRO A 1 269 ? -12.132 -4.133 -14.935 1.00 89.75 269 PRO A O 1
ATOM 2219 N N . MET A 1 270 ? -13.288 -5.949 -14.313 1.00 88.50 270 MET A N 1
ATOM 2220 C CA . MET A 1 270 ? -14.625 -5.423 -14.571 1.00 88.50 270 MET A CA 1
ATOM 2221 C C . MET A 1 270 ? -15.154 -4.545 -13.452 1.00 88.50 270 MET A C 1
ATOM 2223 O O . MET A 1 270 ? -15.902 -3.606 -13.711 1.00 88.50 270 MET A O 1
ATOM 2227 N N . ASP A 1 271 ? -14.788 -4.897 -12.228 1.00 93.81 271 ASP A N 1
ATOM 2228 C CA . ASP A 1 271 ? -15.339 -4.323 -11.012 1.00 93.81 271 ASP A CA 1
ATOM 2229 C C . ASP A 1 271 ? -14.281 -3.512 -10.263 1.00 93.81 271 ASP A C 1
ATOM 2231 O O . ASP A 1 271 ? -14.607 -2.521 -9.617 1.00 93.81 271 ASP A O 1
ATOM 2235 N N . TYR A 1 272 ? -13.016 -3.921 -10.366 1.00 94.69 272 TYR A N 1
ATOM 2236 C CA . TYR A 1 272 ? -11.869 -3.346 -9.680 1.00 94.69 272 TYR A CA 1
ATOM 2237 C C . TYR A 1 272 ? -10.787 -3.008 -10.700 1.00 94.69 272 TYR A C 1
ATOM 2239 O O . TYR A 1 272 ? -10.091 -3.881 -11.222 1.00 94.69 272 TYR A O 1
ATOM 2247 N N . PHE A 1 273 ? -10.630 -1.724 -10.980 1.00 92.44 273 PHE A N 1
ATOM 2248 C CA . PHE A 1 273 ? -9.591 -1.237 -11.874 1.00 92.44 273 PHE A CA 1
ATOM 2249 C C . PHE A 1 273 ? -9.168 0.172 -11.481 1.00 92.44 273 PHE A C 1
ATOM 2251 O O . PHE A 1 273 ? -9.953 0.950 -10.934 1.00 92.44 273 PHE A O 1
ATOM 2258 N N . VAL A 1 274 ? -7.923 0.513 -11.793 1.00 89.25 274 VAL A N 1
ATOM 2259 C CA . VAL A 1 274 ? -7.424 1.882 -11.666 1.00 89.25 274 VAL A CA 1
ATOM 2260 C C . VAL A 1 274 ? -7.213 2.463 -13.058 1.00 89.25 274 VAL A C 1
ATOM 2262 O O . VAL A 1 274 ? -6.602 1.841 -13.928 1.00 89.25 274 VAL A O 1
ATOM 2265 N N . VAL A 1 275 ? -7.747 3.668 -13.266 1.00 84.25 275 VAL A N 1
ATOM 2266 C CA . VAL A 1 275 ? -7.518 4.464 -14.474 1.00 84.25 275 VAL A CA 1
ATOM 2267 C C . VAL A 1 275 ? -6.778 5.722 -14.056 1.00 84.25 275 VAL A C 1
ATOM 2269 O O . VAL A 1 275 ? -7.406 6.632 -13.514 1.00 84.25 275 VAL A O 1
ATOM 2272 N N . PRO A 1 276 ? -5.460 5.790 -14.286 1.00 76.50 276 PRO A N 1
ATOM 2273 C CA . PRO A 1 276 ? -4.726 7.010 -14.024 1.00 76.50 276 PRO A CA 1
ATOM 2274 C C . PRO A 1 276 ? -5.273 8.157 -14.873 1.00 76.50 276 PRO A C 1
ATOM 2276 O O . PRO A 1 276 ? -5.390 8.036 -16.096 1.00 76.50 276 PRO A O 1
ATOM 2279 N N . ASN A 1 277 ? -5.600 9.286 -14.250 1.00 69.38 277 ASN A N 1
ATOM 2280 C CA . ASN A 1 277 ? -6.039 10.468 -14.981 1.00 69.38 277 ASN A CA 1
ATOM 2281 C C . ASN A 1 277 ? -4.820 11.330 -15.346 1.00 69.38 277 ASN A C 1
ATOM 2283 O O . ASN A 1 277 ? -4.539 12.353 -14.725 1.00 69.38 277 ASN A O 1
ATOM 2287 N N . PHE A 1 278 ? -4.076 10.909 -16.375 1.00 61.91 278 PHE A N 1
ATOM 2288 C CA . PHE A 1 278 ? -3.007 11.714 -16.994 1.00 61.91 278 PHE A CA 1
ATOM 2289 C C . PHE A 1 278 ? -3.535 12.648 -18.101 1.00 61.91 278 PHE A C 1
ATOM 2291 O O . PHE A 1 278 ? -2.778 13.176 -18.916 1.00 61.91 278 PHE A O 1
ATOM 2298 N N . GLY A 1 279 ? -4.856 12.838 -18.178 1.00 52.97 279 GLY A N 1
ATOM 2299 C CA . GLY A 1 279 ? -5.489 13.784 -19.087 1.00 52.97 279 GLY A CA 1
ATOM 2300 C C . GLY A 1 279 ? -5.583 13.373 -20.566 1.00 52.97 279 GLY A C 1
ATOM 2301 O O . GLY A 1 279 ? -6.072 14.170 -21.361 1.00 52.97 279 GLY A O 1
ATOM 2302 N N . LYS A 1 280 ? -5.156 12.177 -20.985 1.00 53.19 280 LYS A N 1
ATOM 2303 C CA . LYS A 1 280 ? -5.233 11.748 -22.403 1.00 53.19 280 LYS A CA 1
ATOM 2304 C C . LYS A 1 280 ? -5.435 10.234 -22.586 1.00 53.19 280 LYS A C 1
ATOM 2306 O O . LYS A 1 280 ? -4.824 9.654 -23.477 1.00 53.19 280 LYS A O 1
ATOM 2311 N N . ILE A 1 281 ? -6.210 9.572 -21.726 1.00 62.12 281 ILE A N 1
ATOM 2312 C CA . ILE A 1 281 ? -6.264 8.098 -21.715 1.00 62.12 281 ILE A CA 1
ATOM 2313 C C . ILE A 1 281 ? -7.608 7.563 -22.213 1.00 62.12 281 ILE A C 1
ATOM 2315 O O . ILE A 1 281 ? -8.669 8.030 -21.806 1.00 62.12 281 ILE A O 1
ATOM 2319 N N . ASP A 1 282 ? -7.528 6.543 -23.068 1.00 67.62 282 ASP A N 1
ATOM 2320 C CA . ASP A 1 282 ? -8.633 5.667 -23.449 1.00 67.62 282 ASP A CA 1
ATOM 2321 C C . ASP A 1 282 ? -8.544 4.402 -22.584 1.00 67.62 282 ASP A C 1
ATOM 2323 O O . ASP A 1 282 ? -7.497 3.757 -22.513 1.00 67.62 282 ASP A O 1
ATOM 2327 N N . HIS A 1 283 ? -9.629 4.021 -21.916 1.00 73.50 283 HIS A N 1
ATOM 2328 C CA . HIS A 1 283 ? -9.684 2.764 -21.179 1.00 73.50 283 HIS A CA 1
ATOM 2329 C C . HIS A 1 283 ? -9.924 1.582 -22.126 1.00 73.50 283 HIS A C 1
ATOM 2331 O O . HIS A 1 283 ? -10.875 1.637 -22.914 1.00 73.50 283 HIS A O 1
ATOM 2337 N N . PRO A 1 284 ? -9.183 0.462 -21.990 1.00 67.75 284 PRO A N 1
ATOM 2338 C CA . PRO A 1 284 ? -9.260 -0.666 -22.923 1.00 67.75 284 PRO A CA 1
ATOM 2339 C C . PRO A 1 284 ? -10.667 -1.230 -23.123 1.00 67.75 284 PRO A C 1
ATOM 2341 O O . PRO A 1 284 ? -11.013 -1.673 -24.214 1.00 67.75 284 PRO A O 1
ATOM 2344 N N . LYS A 1 285 ? -11.492 -1.212 -22.068 1.00 71.81 285 LYS A N 1
ATOM 2345 C CA . LYS A 1 285 ? -12.863 -1.734 -22.115 1.00 71.81 285 LYS A CA 1
ATOM 2346 C C . LYS A 1 285 ? -13.939 -0.670 -22.321 1.00 71.81 285 LYS A C 1
ATOM 2348 O O . LYS A 1 285 ? -14.989 -0.950 -22.892 1.00 71.81 285 LYS A O 1
ATOM 2353 N N . HIS A 1 286 ? -13.721 0.520 -21.778 1.00 72.50 286 HIS A N 1
ATOM 2354 C CA . HIS A 1 286 ? -14.790 1.502 -21.577 1.00 72.50 286 HIS A CA 1
ATOM 2355 C C . HIS A 1 286 ? -14.630 2.746 -22.451 1.00 72.50 286 HIS A C 1
ATOM 2357 O O . HIS A 1 286 ? -15.497 3.613 -22.420 1.00 72.50 286 HIS A O 1
ATOM 2363 N N . GLY A 1 287 ? -13.572 2.801 -23.264 1.00 72.19 287 GLY A N 1
ATOM 2364 C CA . GLY A 1 287 ? -13.334 3.883 -24.206 1.00 72.19 287 GLY A CA 1
ATOM 2365 C C . GLY A 1 287 ? -12.746 5.131 -23.553 1.00 72.19 287 GLY A C 1
ATOM 2366 O O . GLY A 1 287 ? -12.144 5.075 -22.482 1.00 72.19 287 GLY A O 1
ATOM 2367 N N . LYS A 1 288 ? -12.891 6.254 -24.255 1.00 72.69 288 LYS A N 1
ATOM 2368 C CA . LYS A 1 288 ? -12.313 7.562 -23.921 1.00 72.69 288 LYS A CA 1
ATOM 2369 C C . LYS A 1 288 ? -12.756 8.075 -22.554 1.00 72.69 288 LYS A C 1
ATOM 2371 O O . LYS A 1 288 ? -13.938 8.002 -22.225 1.00 72.69 288 LYS A O 1
ATOM 2376 N N . LEU A 1 289 ? -11.813 8.645 -21.798 1.00 70.12 289 LEU A N 1
ATOM 2377 C CA . LEU A 1 289 ? -12.144 9.500 -20.660 1.00 70.12 289 LEU A CA 1
ATOM 2378 C C . LEU A 1 289 ? -12.875 10.748 -21.170 1.00 70.12 289 LEU A C 1
ATOM 2380 O O . LEU A 1 289 ? -12.315 11.536 -21.935 1.00 70.12 289 LEU A O 1
ATOM 2384 N N . ASP A 1 290 ? -14.130 10.899 -20.760 1.00 71.06 290 ASP A N 1
ATOM 2385 C CA . ASP A 1 290 ? -14.960 12.049 -21.097 1.00 71.06 290 ASP A CA 1
ATOM 2386 C C . ASP A 1 290 ? -14.664 13.200 -20.133 1.00 71.06 290 ASP A C 1
ATOM 2388 O O . ASP A 1 290 ? -15.007 13.136 -18.962 1.00 71.06 290 ASP A O 1
ATOM 2392 N N . ARG A 1 291 ? -14.008 14.255 -20.618 1.00 70.69 291 ARG A N 1
ATOM 2393 C CA . ARG A 1 291 ? -13.675 15.434 -19.801 1.00 70.69 291 ARG A CA 1
ATOM 2394 C C . ARG A 1 291 ? -14.870 16.351 -19.546 1.00 70.69 291 ARG A C 1
ATOM 2396 O O . ARG A 1 291 ? -14.754 17.267 -18.740 1.00 70.69 291 ARG A O 1
ATOM 2403 N N . GLU A 1 292 ? -15.982 16.125 -20.234 1.00 72.88 292 GLU A N 1
ATOM 2404 C CA . GLU A 1 292 ? -17.224 16.882 -20.091 1.00 72.88 292 GLU A CA 1
ATOM 2405 C C . GLU A 1 292 ? -18.228 16.150 -19.181 1.00 72.88 292 GLU A C 1
ATOM 2407 O O . GLU A 1 292 ? -19.359 16.601 -19.016 1.00 72.88 292 GLU A O 1
ATOM 2412 N N . ASP A 1 293 ? -17.804 15.064 -18.521 1.00 70.31 293 ASP A N 1
ATOM 2413 C CA . ASP A 1 293 ? -18.624 14.217 -17.643 1.00 70.31 293 ASP A CA 1
ATOM 2414 C C . ASP A 1 293 ? -19.086 14.888 -16.333 1.00 70.31 293 ASP A C 1
ATOM 2416 O O . ASP A 1 293 ? -19.706 14.245 -15.482 1.00 70.31 293 ASP A O 1
ATOM 2420 N N . GLY A 1 294 ? -18.787 16.177 -16.155 1.00 70.50 294 GLY A N 1
ATOM 2421 C CA . GLY A 1 294 ? -19.104 16.955 -14.958 1.00 70.50 294 GLY A CA 1
ATOM 2422 C C . GLY A 1 294 ? -18.230 16.626 -13.745 1.00 70.50 294 GLY A C 1
ATOM 2423 O O . GLY A 1 294 ? -18.446 17.196 -12.680 1.00 70.50 294 GLY A O 1
ATOM 2424 N N . VAL A 1 295 ? -17.250 15.728 -13.890 1.00 74.50 295 VAL A N 1
ATOM 2425 C CA . VAL A 1 295 ? -16.288 15.343 -12.847 1.00 74.50 295 VAL A CA 1
ATOM 2426 C C . VAL A 1 295 ? -14.858 15.312 -13.397 1.00 74.50 295 VAL A C 1
ATOM 2428 O O . VAL A 1 295 ? -14.029 14.513 -12.960 1.00 74.50 295 VAL A O 1
ATOM 2431 N N . ASP A 1 296 ? -14.562 16.186 -14.360 1.00 74.94 296 ASP A N 1
ATOM 2432 C CA . ASP A 1 296 ? -13.239 16.412 -14.953 1.00 74.94 296 ASP A CA 1
ATOM 2433 C C . ASP A 1 296 ? -12.542 15.135 -15.472 1.00 74.94 296 ASP A C 1
ATOM 2435 O O . ASP A 1 296 ? -11.322 14.962 -15.349 1.00 74.94 296 ASP A O 1
ATOM 2439 N N . GLY A 1 297 ? -13.306 14.204 -16.051 1.00 77.69 297 GLY A N 1
ATOM 2440 C CA . GLY A 1 297 ? -12.773 12.959 -16.607 1.00 77.69 297 GLY A CA 1
ATOM 2441 C C . GLY A 1 297 ? -12.543 11.844 -15.591 1.00 77.69 297 GLY A C 1
ATOM 2442 O O . GLY A 1 297 ? -11.946 10.823 -15.934 1.00 77.69 297 GLY A O 1
ATOM 2443 N N . TRP A 1 298 ? -13.012 11.994 -14.349 1.00 82.50 298 TRP A N 1
ATOM 2444 C CA . TRP A 1 298 ? -12.967 10.931 -13.337 1.00 82.50 298 TRP A CA 1
ATOM 2445 C C . TRP A 1 298 ? -14.154 9.964 -13.407 1.00 82.50 298 TRP A C 1
ATOM 2447 O O . TRP A 1 298 ? -14.137 8.933 -12.731 1.00 82.50 298 TRP A O 1
ATOM 2457 N N . GLY A 1 299 ? -15.172 10.237 -14.225 1.00 85.56 299 GLY A N 1
ATOM 2458 C CA . GLY A 1 299 ? -16.424 9.486 -14.275 1.00 85.56 299 GLY A CA 1
ATOM 2459 C C . GLY A 1 299 ? -16.228 8.017 -14.610 1.00 85.56 299 GLY A C 1
ATOM 2460 O O . GLY A 1 299 ? -16.964 7.166 -14.114 1.00 85.56 299 GLY A O 1
ATOM 2461 N N . LEU A 1 300 ? -15.193 7.683 -15.385 1.00 84.81 300 LEU A N 1
ATOM 2462 C CA . LEU A 1 300 ? -14.844 6.291 -15.627 1.00 84.81 300 LEU A CA 1
ATOM 2463 C C . LEU A 1 300 ? -14.190 5.615 -14.413 1.00 84.81 300 LEU A C 1
ATOM 2465 O O . LEU A 1 300 ? -14.579 4.503 -14.062 1.00 84.81 300 LEU A O 1
ATOM 2469 N N . ALA A 1 301 ? -13.222 6.269 -13.769 1.00 86.88 301 ALA A N 1
ATOM 2470 C CA . ALA A 1 301 ? -12.543 5.734 -12.585 1.00 86.88 301 ALA A CA 1
ATOM 2471 C C . ALA A 1 301 ? -13.519 5.529 -11.409 1.00 86.88 301 ALA A C 1
ATOM 2473 O O . ALA A 1 301 ? -13.381 4.587 -10.629 1.00 86.88 301 ALA A O 1
ATOM 2474 N N . LEU A 1 302 ? -14.558 6.365 -11.326 1.00 89.88 302 LEU A N 1
ATOM 2475 C CA . LEU A 1 302 ? -15.648 6.257 -10.353 1.00 89.88 302 LEU A CA 1
ATOM 2476 C C . LEU A 1 302 ? -16.573 5.048 -10.573 1.00 89.88 302 LEU A C 1
ATOM 2478 O O . LEU A 1 302 ? -17.373 4.745 -9.690 1.00 89.88 302 LEU A O 1
ATOM 2482 N N . LYS A 1 303 ? -16.480 4.347 -11.714 1.00 90.94 303 LYS A N 1
ATOM 2483 C CA . LYS A 1 303 ? -17.193 3.073 -11.928 1.00 90.94 303 LYS A CA 1
ATOM 2484 C C . LYS A 1 303 ? -16.501 1.893 -11.245 1.00 90.94 303 LYS A C 1
ATOM 2486 O O . LYS A 1 303 ? -17.133 0.856 -11.073 1.00 90.94 303 LYS A O 1
ATOM 2491 N N . SER A 1 304 ? -15.231 2.040 -10.864 1.00 93.44 304 SER A N 1
ATOM 2492 C CA . SER A 1 304 ? -14.525 1.026 -10.085 1.00 93.44 304 SER A CA 1
ATOM 2493 C C . SER A 1 304 ? -15.059 0.978 -8.650 1.00 93.44 304 SER A C 1
ATOM 2495 O O . SER A 1 304 ? -15.316 2.006 -8.015 1.00 93.44 304 SER A O 1
ATOM 2497 N N . LYS A 1 305 ? -15.169 -0.234 -8.101 1.00 96.19 305 LYS A N 1
ATOM 2498 C CA . LYS A 1 305 ? -15.488 -0.484 -6.689 1.00 96.19 305 LYS A CA 1
ATOM 2499 C C . LYS A 1 305 ? -14.416 0.053 -5.742 1.00 96.19 305 LYS A C 1
ATOM 2501 O O . LYS A 1 305 ? -14.718 0.305 -4.577 1.00 96.19 305 LYS A O 1
ATOM 2506 N N . ILE A 1 306 ? -13.187 0.224 -6.227 1.00 95.25 306 ILE A N 1
ATOM 2507 C CA . ILE A 1 306 ? -12.106 0.928 -5.536 1.00 95.25 306 ILE A CA 1
ATOM 2508 C C . ILE A 1 306 ? -11.529 1.950 -6.508 1.00 95.25 306 ILE A C 1
ATOM 2510 O O . ILE A 1 306 ? -10.898 1.590 -7.502 1.00 95.25 306 ILE A O 1
ATOM 2514 N N . THR A 1 307 ? -11.762 3.228 -6.233 1.00 93.56 307 THR A N 1
ATOM 2515 C CA . THR A 1 307 ? -11.243 4.322 -7.054 1.00 93.56 307 THR A CA 1
ATOM 2516 C C . THR A 1 307 ? -9.982 4.867 -6.407 1.00 93.56 307 THR A C 1
ATOM 2518 O O . THR A 1 307 ? -10.052 5.356 -5.285 1.00 93.56 307 THR A O 1
ATOM 2521 N N . HIS A 1 308 ? -8.859 4.829 -7.120 1.00 91.69 308 HIS A N 1
ATOM 2522 C CA . HIS A 1 308 ? -7.622 5.499 -6.721 1.00 91.69 308 HIS A CA 1
ATOM 2523 C C . HIS A 1 308 ? -7.437 6.763 -7.563 1.00 91.69 308 HIS A C 1
ATOM 2525 O O . HIS A 1 308 ? -7.390 6.695 -8.795 1.00 91.69 308 HIS A O 1
ATOM 2531 N N . PHE A 1 309 ? -7.353 7.920 -6.902 1.00 87.00 309 PHE A N 1
ATOM 2532 C CA . PHE A 1 309 ? -7.211 9.224 -7.549 1.00 87.00 309 PHE A CA 1
ATOM 2533 C C . PHE A 1 309 ? -5.758 9.541 -7.927 1.00 87.00 309 PHE A C 1
ATOM 2535 O O . PHE A 1 309 ? -5.196 10.564 -7.536 1.00 87.00 309 PHE A O 1
ATOM 2542 N N . ILE A 1 310 ? -5.171 8.675 -8.756 1.00 79.88 310 ILE A N 1
ATOM 2543 C CA . ILE A 1 310 ? -3.815 8.828 -9.284 1.00 79.88 310 ILE A CA 1
ATOM 2544 C C . ILE A 1 310 ? -3.808 9.661 -10.577 1.00 79.88 310 ILE A C 1
ATOM 2546 O O . ILE A 1 310 ? -4.452 9.325 -11.573 1.00 79.88 310 ILE A O 1
ATOM 2550 N N . GLY A 1 311 ? -3.083 10.780 -10.568 1.00 62.81 311 GLY A N 1
ATOM 2551 C CA . GLY A 1 311 ? -2.915 11.655 -11.729 1.00 62.81 311 GLY A CA 1
ATOM 2552 C C . GLY A 1 311 ? -2.220 12.969 -11.370 1.00 62.81 311 GLY A C 1
ATOM 2553 O O . GLY A 1 311 ? -2.524 13.584 -10.349 1.00 62.81 311 GLY A O 1
ATOM 2554 N N . HIS A 1 312 ? -1.286 13.419 -12.213 1.00 49.91 312 HIS A N 1
ATOM 2555 C CA . HIS A 1 312 ? -0.689 14.752 -12.104 1.00 49.91 312 HIS A CA 1
ATOM 2556 C C . HIS A 1 312 ? -1.678 15.780 -12.655 1.00 49.91 312 HIS A C 1
ATOM 2558 O O . HIS A 1 312 ? -1.572 16.216 -13.803 1.00 49.91 312 HIS A O 1
ATOM 2564 N N . THR A 1 313 ? -2.672 16.170 -11.862 1.00 43.91 313 THR A N 1
ATOM 2565 C CA . THR A 1 313 ? -3.403 17.397 -12.171 1.00 43.91 313 THR A CA 1
ATOM 2566 C C . THR A 1 313 ? -2.387 18.538 -12.163 1.00 43.91 313 THR A C 1
ATOM 2568 O O . THR A 1 313 ? -1.679 18.734 -11.175 1.00 43.91 313 THR A O 1
ATOM 2571 N N . GLN A 1 314 ? -2.260 19.276 -13.268 1.00 38.03 314 GLN A N 1
ATOM 2572 C CA . GLN A 1 314 ? -1.538 20.547 -13.255 1.00 38.03 314 GLN A CA 1
ATOM 2573 C C . GLN A 1 314 ? -2.267 21.474 -12.272 1.00 38.03 314 GLN A C 1
ATOM 2575 O O . GLN A 1 314 ? -3.319 22.019 -12.585 1.00 38.03 314 GLN A O 1
ATOM 2580 N N . GLY A 1 315 ? -1.750 21.573 -11.047 1.00 44.84 315 GLY A N 1
ATOM 2581 C CA . GLY A 1 315 ? -2.426 22.217 -9.921 1.00 44.84 315 GLY A CA 1
ATOM 2582 C C . GLY A 1 315 ? -2.228 21.409 -8.639 1.00 44.84 315 GLY A C 1
ATOM 2583 O O . GLY A 1 315 ? -2.418 20.198 -8.614 1.00 44.84 315 GLY A O 1
ATOM 2584 N N . LYS A 1 316 ? -1.794 22.074 -7.564 1.00 50.12 316 LYS A N 1
ATOM 2585 C CA . LYS A 1 316 ? -1.309 21.463 -6.310 1.00 50.12 316 LYS A CA 1
ATOM 2586 C C . LYS A 1 316 ? -2.425 20.901 -5.402 1.00 50.12 316 LYS A C 1
ATOM 2588 O O . LYS A 1 316 ? -2.387 21.120 -4.195 1.00 50.12 316 LYS A O 1
ATOM 2593 N N . GLY A 1 317 ? -3.424 20.207 -5.944 1.00 63.25 317 GLY A N 1
ATOM 2594 C CA . GLY A 1 317 ? -4.570 19.710 -5.174 1.00 63.25 317 GLY A CA 1
ATOM 2595 C C . GLY A 1 317 ? -5.059 18.342 -5.631 1.00 63.25 317 GLY A C 1
ATOM 2596 O O . GLY A 1 317 ? -4.838 17.946 -6.770 1.00 63.25 317 GLY A O 1
ATOM 2597 N N . LYS A 1 318 ? -5.727 17.613 -4.729 1.00 78.44 318 LYS A N 1
ATOM 2598 C CA . LYS A 1 318 ? -6.492 16.418 -5.112 1.00 78.44 318 LYS A CA 1
ATOM 2599 C C . LYS A 1 318 ? -7.728 16.835 -5.929 1.00 78.44 318 LYS A C 1
ATOM 2601 O O . LYS A 1 318 ? -8.216 17.948 -5.723 1.00 78.44 318 LYS A O 1
ATOM 2606 N N . PRO A 1 319 ? -8.264 15.959 -6.797 1.00 80.19 319 PRO A N 1
ATOM 2607 C CA . PRO A 1 319 ? -9.449 16.260 -7.598 1.00 80.19 319 PRO A CA 1
ATOM 2608 C C . PRO A 1 319 ? -10.635 16.723 -6.747 1.00 80.19 319 PRO A C 1
ATOM 2610 O O . PRO A 1 319 ? -10.883 16.171 -5.672 1.00 80.19 319 PRO A O 1
ATOM 2613 N N . GLN A 1 320 ? -11.396 17.703 -7.243 1.00 83.50 320 GLN A N 1
ATOM 2614 C CA . GLN A 1 320 ? -12.555 18.253 -6.531 1.00 83.50 320 GLN A CA 1
ATOM 2615 C C . GLN A 1 320 ? -13.563 17.158 -6.162 1.00 83.50 320 GLN A C 1
ATOM 2617 O O . GLN A 1 320 ? -13.992 17.080 -5.015 1.00 83.50 320 GLN A O 1
ATOM 2622 N N . ILE A 1 321 ? -13.851 16.243 -7.088 1.00 87.44 321 ILE A N 1
ATOM 2623 C CA . ILE A 1 321 ? -14.782 15.136 -6.850 1.00 87.44 321 ILE A CA 1
ATOM 2624 C C . ILE A 1 321 ? -14.339 14.195 -5.713 1.00 87.44 321 ILE A C 1
ATOM 2626 O O . ILE A 1 321 ? -15.176 13.667 -4.982 1.00 87.44 321 ILE A O 1
ATOM 2630 N N . PHE A 1 322 ? -13.030 14.002 -5.514 1.00 90.75 322 PHE A N 1
ATOM 2631 C CA . PHE A 1 322 ? -12.521 13.246 -4.366 1.00 90.75 322 PHE A CA 1
ATOM 2632 C C . PHE A 1 322 ? -12.790 14.003 -3.061 1.00 90.75 322 PHE A C 1
ATOM 2634 O O . PHE A 1 322 ? -13.312 13.428 -2.107 1.00 90.75 322 PHE A O 1
ATOM 2641 N N . GLN A 1 323 ? -12.491 15.305 -3.040 1.00 89.81 323 GLN A N 1
ATOM 2642 C CA . GLN A 1 323 ? -12.728 16.169 -1.880 1.00 89.81 323 GLN A CA 1
ATOM 2643 C C . GLN A 1 323 ? -14.214 16.221 -1.503 1.00 89.81 323 GLN A C 1
ATOM 2645 O O . GLN A 1 323 ? -14.558 16.113 -0.328 1.00 89.81 323 GLN A O 1
ATOM 2650 N N . GLU A 1 324 ? -15.102 16.337 -2.490 1.00 92.38 324 GLU A N 1
ATOM 2651 C CA . GLU A 1 324 ? -16.552 16.324 -2.293 1.00 92.38 324 GLU A CA 1
ATOM 2652 C C . GLU A 1 324 ? -17.031 15.005 -1.687 1.00 92.38 324 GLU A C 1
ATOM 2654 O O . GLU A 1 324 ? -17.729 15.023 -0.675 1.00 92.38 324 GLU A O 1
ATOM 2659 N N . ARG A 1 325 ? -16.603 13.860 -2.234 1.00 95.00 325 ARG A N 1
ATOM 2660 C CA . ARG A 1 325 ? -16.996 12.541 -1.713 1.00 95.00 325 ARG A CA 1
ATOM 2661 C C . ARG A 1 325 ? -16.442 12.263 -0.320 1.00 95.00 325 ARG A C 1
ATOM 2663 O O . ARG A 1 325 ? -17.168 11.741 0.522 1.00 95.00 325 ARG A O 1
ATOM 2670 N N . MET A 1 326 ? -15.201 12.662 -0.044 1.00 95.44 326 MET A N 1
ATOM 2671 C CA . MET A 1 326 ? -14.638 12.616 1.306 1.00 95.44 326 MET A CA 1
ATOM 2672 C C . MET A 1 326 ? -15.461 13.479 2.274 1.00 95.44 326 MET A C 1
ATOM 2674 O O . MET A 1 326 ? -15.786 13.036 3.372 1.00 95.44 326 MET A O 1
ATOM 2678 N N . ASN A 1 327 ? -15.832 14.699 1.876 1.00 95.88 327 ASN A N 1
ATOM 2679 C CA . ASN A 1 327 ? -16.648 15.584 2.708 1.00 95.88 327 ASN A CA 1
ATOM 2680 C C . ASN A 1 327 ? -18.037 15.008 2.972 1.00 95.88 327 ASN A C 1
ATOM 2682 O O . ASN A 1 327 ? -18.484 15.043 4.114 1.00 95.88 327 ASN A O 1
ATOM 2686 N N . MET A 1 328 ? -18.701 14.470 1.947 1.00 96.81 328 MET A N 1
ATOM 2687 C CA . MET A 1 328 ? -19.992 13.796 2.094 1.00 96.81 328 MET A CA 1
ATOM 2688 C C . MET A 1 328 ? -19.892 12.645 3.090 1.00 96.81 328 MET A C 1
ATOM 2690 O O . MET A 1 328 ? -20.642 12.623 4.060 1.00 96.81 328 MET A O 1
ATOM 2694 N N . TYR A 1 329 ? -18.902 11.765 2.922 1.00 97.69 329 TYR A N 1
ATOM 2695 C CA . TYR A 1 329 ? -18.669 10.661 3.846 1.00 97.69 329 TYR A CA 1
ATOM 2696 C C . TYR A 1 329 ? -18.472 11.146 5.287 1.00 97.69 329 TYR A C 1
ATOM 2698 O O . TYR A 1 329 ? -19.095 10.632 6.214 1.00 97.69 329 TYR A O 1
ATOM 2706 N N . LEU A 1 330 ? -17.620 12.152 5.495 1.00 97.81 330 LEU A N 1
ATOM 2707 C CA . LEU A 1 330 ? -17.340 12.674 6.831 1.00 97.81 330 LEU A CA 1
ATOM 2708 C C . LEU A 1 330 ? -18.565 13.359 7.459 1.00 97.81 330 LEU A C 1
ATOM 2710 O O . LEU A 1 330 ? -18.728 13.272 8.672 1.00 97.81 330 LEU A O 1
ATOM 2714 N N . LYS A 1 331 ? -19.438 13.994 6.664 1.00 97.81 331 LYS A N 1
ATOM 2715 C CA . LYS A 1 331 ? -20.728 14.536 7.132 1.00 97.81 331 LYS A CA 1
ATOM 2716 C C . LYS A 1 331 ? -21.703 13.427 7.518 1.00 97.81 331 LYS A C 1
ATOM 2718 O O . LYS A 1 331 ? -22.279 13.473 8.597 1.00 97.81 331 LYS A O 1
ATOM 2723 N N . GLU A 1 332 ? -21.841 12.401 6.679 1.00 97.31 332 GLU A N 1
ATOM 2724 C CA . GLU A 1 332 ? -22.708 11.239 6.934 1.00 97.31 332 GLU A CA 1
ATOM 2725 C C . GLU A 1 332 ? -22.332 10.492 8.223 1.00 97.31 332 GLU A C 1
ATOM 2727 O O . GLU A 1 332 ? -23.199 9.909 8.871 1.00 97.31 332 GLU A O 1
ATOM 2732 N N . HIS A 1 333 ? -21.059 10.555 8.625 1.00 97.00 333 HIS A N 1
ATOM 2733 C CA . HIS A 1 333 ? -20.551 9.951 9.859 1.00 97.00 333 HIS A CA 1
ATOM 2734 C C . HIS A 1 333 ? -20.361 10.958 11.012 1.00 97.00 333 HIS A C 1
ATOM 2736 O O . HIS A 1 333 ? -19.812 10.595 12.048 1.00 97.00 333 HIS A O 1
ATOM 2742 N N . GLY A 1 334 ? -20.815 12.209 10.864 1.00 96.62 334 GLY A N 1
ATOM 2743 C CA . GLY A 1 334 ? -20.856 13.194 11.953 1.00 96.62 334 GLY A CA 1
ATOM 2744 C C . GLY A 1 334 ? -19.527 13.880 12.304 1.00 96.62 334 GLY A C 1
ATOM 2745 O O . GLY A 1 334 ? -19.414 14.462 13.378 1.00 96.62 334 GLY A O 1
ATOM 2746 N N . PHE A 1 335 ? -18.521 13.849 11.426 1.00 96.44 335 PHE A N 1
ATOM 2747 C CA . PHE A 1 335 ? -17.222 14.521 11.637 1.00 96.44 335 PHE A CA 1
ATOM 2748 C C . PHE A 1 335 ? -17.151 15.938 11.046 1.00 96.44 335 PHE A C 1
ATOM 2750 O O . PHE A 1 335 ? -16.230 16.716 11.347 1.00 96.44 335 PHE A O 1
ATOM 2757 N N . LEU A 1 336 ? -18.111 16.267 10.182 1.00 92.50 336 LEU A N 1
ATOM 2758 C CA . LEU A 1 336 ? -18.299 17.569 9.553 1.00 92.50 336 LEU A CA 1
ATOM 2759 C C . LEU A 1 336 ? -19.760 18.003 9.692 1.00 92.50 336 LEU A C 1
ATOM 2761 O O . LEU A 1 336 ? -20.655 17.162 9.652 1.00 92.50 336 LEU A O 1
ATOM 2765 N N . GLU A 1 337 ? -19.962 19.314 9.810 1.00 82.31 337 GLU A N 1
ATOM 2766 C CA . GLU A 1 337 ? -21.280 19.964 9.803 1.00 82.31 337 GLU A CA 1
ATOM 2767 C C . GLU A 1 337 ? -21.842 20.116 8.383 1.00 82.31 337 GLU A C 1
ATOM 2769 O O . GLU A 1 337 ? -21.059 20.368 7.428 1.00 82.31 337 GLU A O 1
#